Protein AF-A0A4S8MW17-F1 (afdb_monomer_lite)

Radius of gyration: 26.17 Å; chains: 1; bounding box: 72×47×106 Å

Sequence (361 aa):
MSDSEKPAAPAADKKPATSTLEADLTKYKTAADVVNNVMKKLIELSVEGAKVIDICTEGDKLIEQGIGAVYNKPIKGVRVSKGIAFPTCVSVNNTVSHFSPLACVAFLFPFPSRVLFCGAKQQWKEFKESDLKKTDLLLVFYSSDSQSSQTLAKDDVVKLHIGAHIDGFASVSAETIIVGASAENPVTGRRADVIKAAWTAAEIAMRTVKAGNKNWAVTEAVGRVAAAWDCKPVEGMLSCQQTQNVIDGKKRIILNPSEAQKKEFEAVTFAEGEVWGIDILVSTGEDGKARAEESRTTIYQRDSTITYQLKMKTSRAVFSEVQKKAGAFPFNIRVLEDEKRARMGLQEAVQHSLVKPYDVV

pLDDT: mean 83.58, std 21.76, range [26.06, 97.81]

Secondary structure (DSSP, 8-state):
----PPPPPPPP-------HHHHHHHHHHHHHHHHHHHHHHHHHH--TT-BHHHHHHHHHHHHHHHHHTS--SPBTTBPPPEEEEEEEEEEETT--S---PPP---------S------SS-------GGG--TT----------GGGG-BPPTT-EEEEEEEEEETTEEEEEEEEEETT--SSS---THHHHHHHHHHHHHHHHHHH--TT-BHHHHHHHHHHHHHTTT-EEPTT-EEEEEBTTBSS-S-EEESS--HHHHHHS---B--TT-EEE----EESSSS------SSPP-EEEE-SS------SHHHHHHHHHHHHH--SS-EEGGGSS-HHHHHHHHHHHHHTTSEEEE---

Organism: Dendrothele bispora (strain CBS 962.96) (NCBI:txid1314807)

InterPro domains:
  IPR000994 Peptidase M24 [PF00557] (27-228)
  IPR036005 Creatinase/aminopeptidase-like [G3DSA:3.90.230.10] (22-356)
  IPR036005 Creatinase/aminopeptidase-like [SSF55920] (22-101)
  IPR036005 Creatinase/aminopeptidase-like [SSF55920] (147-284)
  IPR036390 Winged helix DNA-binding domain superfamily [SSF46785] (293-360)
  IPR047113 Proliferation-associated protein 2G4/ARX1 [PTHR10804] (1-360)

Foldseek 3Di:
DDDDDDDDDDDPDDDDPPDPLVVLVVQLVLQVVLVVVLVVVLVVQQAFFRFQQVSQVVSQVSQCVSFVVPQCDADVNHRKDKGWQAGKAKAKDQWQDQHHDDDQPQDPDPDPDDDDDDDDDDDDDDDDPVPDDPPCPPRPRDDDPPSRRDGDHAQIWIKIWTKIGISQNIDIDIDIDTHPDDPVRHDDDPSVLQNVLQVVLVVVLVVQQDAQHKLVVSQVSSQVSQVVSLKAWAEFDWKAWGDRLDRHHPDIHGHNYDPVCVVVPDIDGHHPSIDIRDDTTMGNDNNSYDDFDPRDFFKKFFDPVFDDDDDDPLLVVLVVQCVVQPGRHIDGCVSPPDSVSNVVSCPSCCVRVRMPTDTTD

Structure (mmCIF, N/CA/C/O backbone):
data_AF-A0A4S8MW17-F1
#
_entry.id   AF-A0A4S8MW17-F1
#
loop_
_atom_site.group_PDB
_atom_site.id
_atom_site.type_symbol
_atom_site.label_atom_id
_atom_site.label_alt_id
_atom_site.label_comp_id
_atom_site.label_asym_id
_atom_site.label_entity_id
_atom_site.label_seq_id
_atom_site.pdbx_PDB_ins_code
_atom_site.Cartn_x
_atom_site.Cartn_y
_atom_site.Cartn_z
_atom_site.occupancy
_atom_site.B_iso_or_equiv
_atom_site.auth_seq_id
_atom_site.auth_comp_id
_atom_site.auth_asym_id
_atom_site.auth_atom_id
_atom_site.pdbx_PDB_model_num
ATOM 1 N N . MET A 1 1 ? 18.480 -4.328 78.042 1.00 42.72 1 MET A N 1
ATOM 2 C CA . MET A 1 1 ? 17.415 -4.139 77.039 1.00 42.72 1 MET A CA 1
ATOM 3 C C . MET A 1 1 ? 18.026 -4.546 75.717 1.00 42.72 1 MET A C 1
ATOM 5 O O . MET A 1 1 ? 18.851 -3.821 75.188 1.00 42.72 1 MET A O 1
ATOM 9 N N . SER A 1 2 ? 17.796 -5.797 75.342 1.00 38.16 2 SER A N 1
ATOM 10 C CA . SER A 1 2 ? 18.391 -6.481 74.198 1.00 38.16 2 SER A CA 1
ATOM 11 C C . SER A 1 2 ? 17.578 -6.194 72.939 1.00 38.16 2 SER A C 1
ATOM 13 O O . SER A 1 2 ? 16.447 -6.672 72.826 1.00 38.16 2 SER A O 1
ATOM 15 N N . ASP A 1 3 ? 18.152 -5.441 72.006 1.00 38.69 3 ASP A N 1
ATOM 16 C CA . ASP A 1 3 ? 17.578 -5.251 70.678 1.00 38.69 3 ASP A CA 1
ATOM 17 C C . ASP A 1 3 ? 17.681 -6.556 69.884 1.00 38.69 3 ASP A C 1
ATOM 19 O O . ASP A 1 3 ? 18.763 -7.073 69.614 1.00 38.69 3 ASP A O 1
ATOM 23 N N . SER A 1 4 ? 16.516 -7.121 69.574 1.00 41.12 4 SER A N 1
ATOM 24 C CA . SER A 1 4 ? 16.363 -8.326 68.762 1.00 41.12 4 SER A CA 1
ATOM 25 C C . SER A 1 4 ? 15.976 -7.885 67.355 1.00 41.12 4 SER A C 1
ATOM 27 O O . SER A 1 4 ? 14.825 -7.524 67.104 1.00 41.12 4 SER A O 1
ATOM 29 N N . GLU A 1 5 ? 16.944 -7.873 66.445 1.00 42.50 5 GLU A N 1
ATOM 30 C CA . GLU A 1 5 ? 16.734 -7.559 65.035 1.00 42.50 5 GLU A CA 1
ATOM 31 C C . GLU A 1 5 ? 15.963 -8.711 64.365 1.00 42.50 5 GLU A C 1
ATOM 33 O O . GLU A 1 5 ? 16.367 -9.876 64.399 1.00 42.50 5 GLU A O 1
ATOM 38 N N . LYS A 1 6 ? 14.787 -8.400 63.814 1.00 35.69 6 LYS A N 1
ATOM 39 C CA . LYS A 1 6 ? 13.890 -9.370 63.175 1.00 35.69 6 LYS A CA 1
ATOM 40 C C . LYS A 1 6 ? 14.400 -9.689 61.757 1.00 35.69 6 LYS A C 1
ATOM 42 O O . LYS A 1 6 ? 14.623 -8.745 61.000 1.00 35.69 6 LYS A O 1
ATOM 47 N N . PRO A 1 7 ? 14.524 -10.964 61.338 1.00 36.91 7 PRO A N 1
ATOM 48 C CA . PRO A 1 7 ? 15.023 -11.293 60.004 1.00 36.91 7 PRO A CA 1
ATOM 49 C C . PRO A 1 7 ? 14.024 -10.879 58.918 1.00 36.91 7 PRO A C 1
ATOM 51 O O . PRO A 1 7 ? 12.824 -11.149 59.026 1.00 36.91 7 PRO A O 1
ATOM 54 N N . ALA A 1 8 ? 14.529 -10.244 57.859 1.00 36.91 8 ALA A N 1
ATOM 55 C CA . ALA A 1 8 ? 13.764 -9.926 56.661 1.00 36.91 8 ALA A CA 1
ATOM 56 C C . ALA A 1 8 ? 13.313 -11.214 55.948 1.00 36.91 8 ALA A C 1
ATOM 58 O O . ALA A 1 8 ? 14.099 -12.137 55.737 1.00 36.91 8 ALA A O 1
ATOM 59 N N . ALA A 1 9 ? 12.032 -11.267 55.580 1.00 35.81 9 ALA A N 1
ATOM 60 C CA . ALA A 1 9 ? 11.461 -12.361 54.803 1.00 35.81 9 ALA A CA 1
ATOM 61 C C . ALA A 1 9 ? 12.099 -12.430 53.399 1.00 35.81 9 ALA A C 1
ATOM 63 O O . ALA A 1 9 ? 12.389 -11.379 52.818 1.00 35.81 9 ALA A O 1
ATOM 64 N N . PRO A 1 10 ? 12.303 -13.633 52.830 1.00 36.34 10 PRO A N 1
ATOM 65 C CA . PRO A 1 10 ? 12.897 -13.779 51.508 1.00 36.34 10 PRO A CA 1
ATOM 66 C C . PRO A 1 10 ? 11.996 -13.141 50.446 1.00 36.34 10 PRO A C 1
ATOM 68 O O . PRO A 1 10 ? 10.778 -13.337 50.437 1.00 36.34 10 PRO A O 1
ATOM 71 N N . ALA A 1 11 ? 12.610 -12.355 49.561 1.00 36.94 11 ALA A N 1
ATOM 72 C CA . ALA A 1 11 ? 11.944 -11.736 48.428 1.00 36.94 11 ALA A CA 1
ATOM 73 C C . ALA A 1 11 ? 11.296 -12.822 47.560 1.00 36.94 11 ALA A C 1
ATOM 75 O O . ALA A 1 11 ? 11.968 -13.731 47.082 1.00 36.94 11 ALA A O 1
ATOM 76 N N . ALA A 1 12 ? 9.980 -12.725 47.377 1.00 35.25 12 ALA A N 1
ATOM 77 C CA . ALA A 1 12 ? 9.245 -13.589 46.472 1.00 35.25 12 ALA A CA 1
ATOM 78 C C . ALA A 1 12 ? 9.792 -13.420 45.047 1.00 35.25 12 ALA A C 1
ATOM 80 O O . ALA A 1 12 ? 9.771 -12.313 44.498 1.00 35.25 12 ALA A O 1
ATOM 81 N N . ASP A 1 13 ? 10.259 -14.521 44.461 1.00 36.22 13 ASP A N 1
ATOM 82 C CA . ASP A 1 13 ? 10.651 -14.606 43.060 1.00 36.22 13 ASP A CA 1
ATOM 83 C C . ASP A 1 13 ? 9.525 -14.070 42.168 1.00 36.22 13 ASP A C 1
ATOM 85 O O . ASP A 1 13 ? 8.445 -14.658 42.034 1.00 36.22 13 ASP A O 1
ATOM 89 N N . LYS A 1 14 ? 9.775 -12.915 41.544 1.00 35.47 14 LYS A N 1
ATOM 90 C CA . LYS A 1 14 ? 8.925 -12.394 40.476 1.00 35.47 14 LYS A CA 1
ATOM 91 C C . LYS A 1 14 ? 9.021 -13.364 39.302 1.00 35.47 14 LYS A C 1
ATOM 93 O O . LYS A 1 14 ? 10.038 -13.409 38.616 1.00 35.47 14 LYS A O 1
ATOM 98 N N . LYS A 1 15 ? 7.938 -14.105 39.048 1.00 32.41 15 LYS A N 1
ATOM 99 C CA . LYS A 1 15 ? 7.727 -14.809 37.775 1.00 32.41 15 LYS A CA 1
ATOM 100 C C . LYS A 1 15 ? 8.060 -13.860 36.610 1.00 32.41 15 LYS A C 1
ATOM 102 O O . LYS A 1 15 ? 7.573 -12.725 36.620 1.00 32.41 15 LYS A O 1
ATOM 107 N N . PRO A 1 16 ? 8.854 -14.294 35.618 1.00 33.78 16 PRO A N 1
ATOM 108 C CA . PRO A 1 16 ? 9.244 -13.444 34.504 1.00 33.78 16 PRO A CA 1
ATOM 109 C C . PRO A 1 16 ? 7.997 -13.036 33.717 1.00 33.78 16 PRO A C 1
ATOM 111 O O . PRO A 1 16 ? 7.146 -13.869 33.397 1.00 33.78 16 PRO A O 1
ATOM 114 N N . ALA A 1 17 ? 7.873 -11.739 33.441 1.00 33.41 17 ALA A N 1
ATOM 115 C CA . ALA A 1 17 ? 6.820 -11.203 32.596 1.00 33.41 17 ALA A CA 1
ATOM 116 C C . ALA A 1 17 ? 6.937 -11.832 31.202 1.00 33.41 17 ALA A C 1
ATOM 118 O O . ALA A 1 17 ? 7.917 -11.605 30.497 1.00 33.41 17 ALA A O 1
ATOM 119 N N . THR A 1 18 ? 5.949 -12.632 30.807 1.00 38.53 18 THR A N 1
ATOM 120 C CA . THR A 1 18 ? 5.797 -13.084 29.420 1.00 38.53 18 THR A CA 1
ATOM 121 C C . THR A 1 18 ? 5.720 -11.834 28.538 1.00 38.53 18 THR A C 1
ATOM 123 O O . THR A 1 18 ? 4.869 -10.973 28.767 1.00 38.53 18 THR A O 1
ATOM 126 N N . SER A 1 19 ? 6.679 -11.669 27.628 1.00 47.59 19 SER A N 1
ATOM 127 C CA . SER A 1 19 ? 6.940 -10.401 26.940 1.00 47.59 19 SER A CA 1
ATOM 128 C C . SER A 1 19 ? 5.728 -9.914 26.124 1.00 47.59 19 SER A C 1
ATOM 130 O O . SER A 1 19 ? 5.057 -10.697 25.453 1.00 47.59 19 SER A O 1
ATOM 132 N N . THR A 1 20 ? 5.432 -8.608 26.145 1.00 69.06 20 THR A N 1
ATOM 133 C CA . THR A 1 20 ? 4.393 -8.002 25.282 1.00 69.06 20 THR A CA 1
ATOM 134 C C . THR A 1 20 ? 4.712 -8.177 23.794 1.00 69.06 20 THR A C 1
ATOM 136 O O . THR A 1 20 ? 3.803 -8.332 22.985 1.00 69.06 20 THR A O 1
ATOM 139 N N . LEU A 1 21 ? 6.002 -8.255 23.453 1.00 79.19 21 LEU A N 1
ATOM 140 C CA . LEU A 1 21 ? 6.499 -8.419 22.088 1.00 79.19 21 LEU A CA 1
ATOM 141 C C . LEU A 1 21 ? 6.058 -9.733 21.438 1.00 79.19 21 LEU A C 1
ATOM 143 O O . LEU A 1 21 ? 5.619 -9.721 20.294 1.00 79.19 21 LEU A O 1
ATOM 147 N N . GLU A 1 22 ? 6.128 -10.866 22.140 1.00 84.38 22 GLU A N 1
ATOM 148 C CA . GLU A 1 22 ? 5.691 -12.155 21.580 1.00 84.38 22 GLU A CA 1
ATOM 149 C C . GLU A 1 22 ? 4.191 -12.168 21.266 1.00 84.38 22 GLU A C 1
ATOM 151 O O . GLU A 1 22 ? 3.761 -12.688 20.229 1.00 84.38 22 GLU A O 1
ATOM 156 N N . ALA A 1 23 ? 3.386 -11.555 22.138 1.00 86.56 23 ALA A N 1
ATOM 157 C CA . ALA A 1 23 ? 1.952 -11.423 21.923 1.00 86.56 23 ALA A CA 1
ATOM 158 C C . ALA A 1 23 ? 1.649 -10.535 20.707 1.00 86.56 23 ALA A C 1
ATOM 160 O O . ALA A 1 23 ? 0.796 -10.887 19.891 1.00 86.56 23 ALA A O 1
ATOM 161 N N . ASP A 1 24 ? 2.366 -9.422 20.556 1.00 90.44 24 ASP A N 1
ATOM 162 C CA . ASP A 1 24 ? 2.185 -8.499 19.436 1.00 90.44 24 ASP A CA 1
ATOM 163 C C . ASP A 1 24 ? 2.660 -9.118 18.112 1.00 90.44 24 ASP A C 1
ATOM 165 O O . ASP A 1 24 ? 1.943 -9.073 17.112 1.00 90.44 24 ASP A O 1
ATOM 169 N N . LEU A 1 25 ? 3.796 -9.825 18.115 1.00 92.50 25 LEU A N 1
ATOM 170 C CA . LEU A 1 25 ? 4.274 -10.602 16.965 1.00 92.50 25 LEU A CA 1
ATOM 171 C C . LEU A 1 25 ? 3.277 -11.684 16.542 1.00 92.50 25 LEU A C 1
ATOM 173 O O . LEU A 1 25 ? 3.093 -11.922 15.349 1.00 92.50 25 LEU A O 1
ATOM 177 N N . THR A 1 26 ? 2.607 -12.332 17.496 1.00 93.50 26 THR A N 1
ATOM 178 C CA . THR A 1 26 ? 1.575 -13.334 17.189 1.00 93.50 26 THR A CA 1
ATOM 179 C C . THR A 1 26 ? 0.385 -12.701 16.467 1.00 93.50 26 THR A C 1
ATOM 181 O O . THR A 1 26 ? -0.134 -13.284 15.513 1.00 93.50 26 THR A O 1
ATOM 184 N N . LYS A 1 27 ? -0.021 -11.485 16.858 1.00 94.62 27 LYS A N 1
ATOM 185 C CA . LYS A 1 27 ? -1.095 -10.743 16.179 1.00 94.62 27 LYS A CA 1
ATOM 186 C C . LYS A 1 27 ? -0.691 -10.347 14.758 1.00 94.62 27 LYS A C 1
ATOM 188 O O . LYS A 1 27 ? -1.478 -10.572 13.844 1.00 94.62 27 LYS A O 1
ATOM 193 N N . TYR A 1 28 ? 0.536 -9.852 14.559 1.00 95.94 28 TYR A N 1
ATOM 194 C CA . TYR A 1 28 ? 1.073 -9.562 13.222 1.00 95.94 28 TYR A CA 1
ATOM 195 C C . TYR A 1 28 ? 1.073 -10.799 12.322 1.00 95.94 28 TYR A C 1
ATOM 197 O O . TYR A 1 28 ? 0.564 -10.740 11.206 1.00 95.94 28 TYR A O 1
ATOM 205 N N . LYS A 1 29 ? 1.594 -11.930 12.815 1.00 96.25 29 LYS A N 1
ATOM 206 C CA . LYS A 1 29 ? 1.622 -13.197 12.067 1.00 96.25 29 LYS A CA 1
ATOM 207 C C . LYS A 1 29 ? 0.220 -13.665 11.700 1.00 96.25 29 LYS A C 1
ATOM 209 O O . LYS A 1 29 ? -0.033 -13.977 10.548 1.00 96.25 29 LYS A O 1
ATOM 214 N N . THR A 1 30 ? -0.708 -13.618 12.652 1.00 96.06 30 THR A N 1
ATOM 215 C CA . THR A 1 30 ? -2.096 -14.019 12.399 1.00 96.06 30 THR A CA 1
ATOM 216 C C . THR A 1 30 ? -2.766 -13.120 11.354 1.00 96.06 30 THR A C 1
ATOM 218 O O . THR A 1 30 ? -3.475 -13.615 10.482 1.00 96.06 30 THR A O 1
ATOM 221 N N . ALA A 1 31 ? -2.540 -11.802 11.413 1.00 96.62 31 ALA A N 1
ATOM 222 C CA . ALA A 1 31 ? -3.041 -10.877 10.400 1.00 96.62 31 ALA A CA 1
ATOM 223 C C . ALA A 1 31 ? -2.422 -11.169 9.020 1.00 96.62 31 ALA A C 1
ATOM 225 O O . ALA A 1 31 ? -3.145 -11.201 8.025 1.00 96.62 31 ALA A O 1
ATOM 226 N N . ALA A 1 32 ? -1.116 -11.451 8.971 1.00 97.06 32 ALA A N 1
ATOM 227 C CA . ALA A 1 32 ? -0.405 -11.818 7.748 1.00 97.06 32 ALA A CA 1
ATOM 228 C C . ALA A 1 32 ? -0.912 -13.138 7.149 1.00 97.06 32 ALA A C 1
ATOM 230 O O . ALA A 1 32 ? -1.109 -13.222 5.942 1.00 97.06 32 ALA A O 1
ATOM 231 N N . ASP A 1 33 ? -1.193 -14.150 7.971 1.00 97.38 33 ASP A N 1
ATOM 232 C CA . ASP A 1 33 ? -1.737 -15.430 7.509 1.00 97.38 33 ASP A CA 1
ATOM 233 C C . ASP A 1 33 ? -3.113 -15.252 6.856 1.00 97.38 33 ASP A C 1
ATOM 235 O O . ASP A 1 33 ? -3.388 -15.839 5.807 1.00 97.38 33 ASP A O 1
ATOM 239 N N . VAL A 1 34 ? -3.975 -14.407 7.435 1.00 97.12 34 VAL A N 1
ATOM 240 C CA . VAL A 1 34 ? -5.267 -14.065 6.823 1.00 97.12 34 VAL A CA 1
ATOM 241 C C . VAL A 1 34 ? -5.055 -13.362 5.483 1.00 97.12 34 VAL A C 1
ATOM 243 O O . VAL A 1 34 ? -5.636 -13.788 4.487 1.00 97.12 34 VAL A O 1
ATOM 246 N N . VAL A 1 35 ? -4.192 -12.344 5.435 1.00 97.75 35 VAL A N 1
ATOM 247 C CA . VAL A 1 35 ? -3.872 -11.601 4.204 1.00 97.75 35 VAL A CA 1
ATOM 248 C C . VAL A 1 35 ? -3.341 -12.531 3.116 1.00 97.75 35 VAL A C 1
ATOM 250 O O . VAL A 1 35 ? -3.873 -12.532 2.012 1.00 97.75 35 VAL A O 1
ATOM 253 N N . ASN A 1 36 ? -2.377 -13.394 3.430 1.00 97.75 36 ASN A N 1
ATOM 254 C CA . ASN A 1 36 ? -1.790 -14.334 2.475 1.00 97.75 36 ASN A CA 1
ATOM 255 C C . ASN A 1 36 ? -2.821 -15.330 1.928 1.00 97.75 36 ASN A C 1
ATOM 257 O O . ASN A 1 36 ? -2.802 -15.671 0.745 1.00 97.75 36 ASN A O 1
ATOM 261 N N . ASN A 1 37 ? -3.740 -15.802 2.773 1.00 97.25 37 ASN A N 1
ATOM 262 C CA . ASN A 1 37 ? -4.801 -16.713 2.348 1.00 97.25 37 ASN A CA 1
ATOM 263 C C . ASN A 1 37 ? -5.838 -16.022 1.455 1.00 97.25 37 ASN A C 1
ATOM 265 O O . ASN A 1 37 ? -6.321 -16.634 0.503 1.00 97.25 37 ASN A O 1
ATOM 269 N N . VAL A 1 38 ? -6.178 -14.761 1.740 1.00 97.75 38 VAL A N 1
ATOM 270 C CA . VAL A 1 38 ? -7.072 -13.979 0.877 1.00 97.75 38 VAL A CA 1
ATOM 271 C C . VAL A 1 38 ? -6.382 -13.619 -0.437 1.00 97.75 38 VAL A C 1
ATOM 273 O O . VAL A 1 38 ? -6.991 -13.779 -1.489 1.00 97.75 38 VAL A O 1
ATOM 276 N N . MET A 1 39 ? -5.105 -13.228 -0.405 1.00 97.81 39 MET A N 1
ATOM 277 C CA . MET A 1 39 ? -4.327 -12.887 -1.598 1.00 97.81 39 MET A CA 1
ATOM 278 C C . MET A 1 39 ? -4.316 -14.035 -2.613 1.00 97.81 39 MET A C 1
ATOM 280 O O . MET A 1 39 ? -4.594 -13.817 -3.787 1.00 97.81 39 MET A O 1
ATOM 284 N N . LYS A 1 40 ? -4.105 -15.280 -2.162 1.00 97.19 40 LYS A N 1
ATOM 285 C CA . LYS A 1 40 ? -4.172 -16.469 -3.034 1.00 97.19 40 LYS A CA 1
ATOM 286 C C . LYS A 1 40 ? -5.520 -16.597 -3.749 1.00 97.19 40 LYS A C 1
ATOM 288 O O . LYS A 1 40 ? -5.550 -16.809 -4.955 1.00 97.19 40 LYS A O 1
ATOM 293 N N . LYS A 1 41 ? -6.626 -16.397 -3.026 1.00 96.88 41 LYS A N 1
ATOM 294 C CA . LYS A 1 41 ? -7.978 -16.422 -3.609 1.00 96.88 41 LYS A CA 1
ATOM 295 C C . LYS A 1 41 ? -8.201 -15.276 -4.594 1.00 96.88 41 LYS A C 1
ATOM 297 O O . LYS A 1 41 ? -8.846 -15.468 -5.615 1.00 96.88 41 LYS A O 1
ATOM 302 N N . LEU A 1 42 ? -7.675 -14.085 -4.309 1.00 96.50 42 LEU A N 1
ATOM 303 C CA . LEU A 1 42 ? -7.789 -12.943 -5.219 1.00 96.50 42 LEU A CA 1
ATOM 304 C C . LEU A 1 42 ? -7.000 -13.154 -6.511 1.00 96.50 42 LEU A C 1
ATOM 306 O O . LEU A 1 42 ? -7.485 -12.777 -7.575 1.00 96.50 42 LEU A O 1
ATOM 310 N N . ILE A 1 43 ? -5.834 -13.797 -6.437 1.00 95.94 43 ILE A N 1
ATOM 311 C CA . ILE A 1 43 ? -5.068 -14.198 -7.621 1.00 95.94 43 ILE A CA 1
ATOM 312 C C . ILE A 1 43 ? -5.891 -15.171 -8.478 1.00 95.94 43 ILE A C 1
ATOM 314 O O . ILE A 1 43 ? -5.982 -14.977 -9.686 1.00 95.94 43 ILE A O 1
ATOM 318 N N . GLU A 1 44 ? -6.559 -16.156 -7.867 1.00 95.56 44 GLU A N 1
ATOM 319 C CA . GLU A 1 44 ? -7.446 -17.095 -8.579 1.00 95.56 44 GLU A CA 1
ATOM 320 C C . GLU A 1 44 ? -8.662 -16.410 -9.228 1.00 95.56 44 GLU A C 1
ATOM 322 O O . GLU A 1 44 ? -9.107 -16.826 -10.295 1.00 95.56 44 GLU A O 1
ATOM 327 N N . LEU A 1 45 ? -9.195 -15.350 -8.612 1.00 95.56 45 LEU A N 1
ATOM 328 C CA . LEU A 1 45 ? -10.314 -14.567 -9.154 1.00 95.56 45 LEU A CA 1
ATOM 329 C C . LEU A 1 45 ? -9.891 -13.576 -10.250 1.00 95.56 45 LEU A C 1
ATOM 331 O O . LEU A 1 45 ? -10.741 -13.085 -10.994 1.00 95.56 45 LEU A O 1
ATOM 335 N N . SER A 1 46 ? -8.597 -13.272 -10.360 1.00 95.25 46 SER A N 1
ATOM 336 C CA . SER A 1 46 ? -8.056 -12.280 -11.294 1.00 95.25 46 SER A CA 1
ATOM 337 C C . SER A 1 46 ? -7.838 -12.875 -12.688 1.00 95.25 46 SER A C 1
ATOM 339 O O . SER A 1 46 ? -6.715 -12.990 -13.180 1.00 95.25 46 SER A O 1
ATOM 341 N N . VAL A 1 47 ? -8.942 -13.269 -13.322 1.00 95.06 47 VAL A N 1
ATOM 342 C CA . VAL A 1 47 ? -8.978 -13.871 -14.661 1.00 95.06 47 VAL A CA 1
ATOM 343 C C . VAL A 1 47 ? -9.503 -12.895 -15.713 1.00 95.06 47 VAL A C 1
ATOM 345 O O . VAL A 1 47 ? -10.110 -11.872 -15.396 1.00 95.06 47 VAL A O 1
ATOM 348 N N . GLU A 1 48 ? -9.284 -13.220 -16.987 1.00 95.75 48 GLU A N 1
ATOM 349 C CA . GLU A 1 48 ? -9.811 -12.445 -18.112 1.00 95.75 48 GLU A CA 1
ATOM 350 C C . GLU A 1 48 ? -11.342 -12.298 -18.018 1.00 95.75 48 GLU A C 1
ATOM 352 O O . GLU A 1 48 ? -12.066 -13.257 -17.751 1.00 95.75 48 GLU A O 1
ATOM 357 N N . GLY A 1 49 ? -11.837 -11.076 -18.216 1.00 93.88 49 GLY A N 1
ATOM 358 C CA . GLY A 1 49 ? -13.252 -10.721 -18.120 1.00 93.88 49 GLY A CA 1
ATOM 359 C C . GLY A 1 49 ? -13.759 -10.461 -16.697 1.00 93.88 49 GLY A C 1
ATOM 360 O O . GLY A 1 49 ? -14.883 -9.976 -16.544 1.00 93.88 49 GLY A O 1
ATOM 361 N N . ALA A 1 50 ? -12.961 -10.722 -15.655 1.00 94.25 50 ALA A N 1
ATOM 362 C CA . ALA A 1 50 ? -13.350 -10.419 -14.281 1.00 94.25 50 ALA A CA 1
ATOM 363 C C . ALA A 1 50 ? -13.473 -8.902 -14.074 1.00 94.25 50 ALA A C 1
ATOM 365 O O . ALA A 1 50 ? -12.615 -8.128 -14.502 1.00 94.25 50 ALA A O 1
ATOM 366 N N . LYS A 1 51 ? -14.543 -8.459 -13.407 1.00 93.69 51 LYS A N 1
ATOM 367 C CA . LYS A 1 51 ? -14.732 -7.043 -13.081 1.00 93.69 51 LYS A CA 1
ATOM 368 C C . LYS A 1 51 ? -13.904 -6.669 -11.864 1.00 93.69 51 LYS A C 1
ATOM 370 O O . LYS A 1 51 ? -13.985 -7.321 -10.825 1.00 93.69 51 LYS A O 1
ATOM 375 N N . VAL A 1 52 ? -13.189 -5.555 -11.964 1.00 93.94 52 VAL A N 1
ATOM 376 C CA . VAL A 1 52 ? -12.334 -5.043 -10.887 1.00 93.94 52 VAL A CA 1
ATOM 377 C C . VAL A 1 52 ? -13.128 -4.816 -9.596 1.00 93.94 52 VAL A C 1
ATOM 379 O O . VAL A 1 52 ? -12.691 -5.212 -8.517 1.00 93.94 52 VAL A O 1
ATOM 382 N N . ILE A 1 53 ? -14.332 -4.248 -9.698 1.00 92.38 53 ILE A N 1
ATOM 383 C CA . ILE A 1 53 ? -15.184 -4.002 -8.531 1.00 92.38 53 ILE A CA 1
ATOM 384 C C . ILE A 1 53 ? -15.590 -5.284 -7.794 1.00 92.38 53 ILE A C 1
ATOM 386 O O . ILE A 1 53 ? -15.655 -5.287 -6.561 1.00 92.38 53 ILE A O 1
ATOM 390 N N . ASP A 1 54 ? -15.841 -6.370 -8.523 1.00 93.00 54 ASP A N 1
ATOM 391 C CA . ASP A 1 54 ? -16.260 -7.639 -7.932 1.00 93.00 54 ASP A CA 1
ATOM 392 C C . ASP A 1 54 ? -15.097 -8.240 -7.132 1.00 93.00 54 ASP A C 1
ATOM 394 O O . ASP A 1 54 ? -15.289 -8.665 -5.994 1.00 93.00 54 ASP A O 1
ATOM 398 N N . ILE A 1 55 ? -13.870 -8.151 -7.663 1.00 95.38 55 ILE A N 1
ATOM 399 C CA . ILE A 1 55 ? -12.638 -8.557 -6.968 1.00 95.38 55 ILE A CA 1
ATOM 400 C C . ILE A 1 55 ? -12.430 -7.708 -5.704 1.00 95.38 55 ILE A C 1
ATOM 402 O O . ILE A 1 55 ? -12.201 -8.254 -4.625 1.00 95.38 55 ILE A O 1
ATOM 406 N N . CYS A 1 56 ? -12.573 -6.381 -5.797 1.00 95.44 56 CYS A N 1
ATOM 407 C CA . CYS A 1 56 ? -12.456 -5.479 -4.647 1.00 95.44 56 CYS A CA 1
ATOM 408 C C . CYS A 1 56 ? -13.507 -5.753 -3.562 1.00 95.44 56 CYS A C 1
ATOM 410 O O . CYS A 1 56 ? -13.242 -5.565 -2.378 1.00 95.44 56 CYS A O 1
ATOM 412 N N . THR A 1 57 ? -14.732 -6.107 -3.948 1.00 93.62 57 THR A N 1
ATOM 413 C CA . THR A 1 57 ? -15.831 -6.369 -3.003 1.00 93.62 57 THR A CA 1
ATOM 414 C C . THR A 1 57 ? -15.673 -7.733 -2.341 1.00 93.62 57 THR A C 1
ATOM 416 O O . THR A 1 57 ? -15.835 -7.854 -1.126 1.00 93.62 57 THR A O 1
ATOM 419 N N . GLU A 1 58 ? -15.312 -8.757 -3.116 1.00 95.25 58 GLU A N 1
ATOM 420 C CA . GLU A 1 58 ? -15.085 -10.094 -2.573 1.00 95.25 58 GLU A CA 1
ATOM 421 C C . GLU A 1 58 ? -13.826 -10.137 -1.698 1.00 95.25 58 GLU A C 1
ATOM 423 O O . GLU A 1 58 ? -13.841 -10.790 -0.658 1.00 95.25 58 GLU A O 1
ATOM 428 N N . GLY A 1 59 ? -12.770 -9.391 -2.038 1.00 96.19 59 GLY A N 1
ATOM 429 C CA . GLY A 1 59 ? -11.570 -9.270 -1.205 1.00 96.19 59 GLY A CA 1
ATOM 430 C C . GLY A 1 59 ? -11.859 -8.714 0.185 1.00 96.19 59 GLY A C 1
ATOM 431 O O . GLY A 1 59 ? -11.496 -9.346 1.178 1.00 96.19 59 GLY A O 1
ATOM 432 N N . ASP A 1 60 ? -12.592 -7.601 0.268 1.00 95.75 60 ASP A N 1
ATOM 433 C CA . ASP A 1 60 ? -12.973 -7.000 1.553 1.00 95.75 60 ASP A CA 1
ATOM 434 C C . ASP A 1 60 ? -13.807 -7.984 2.390 1.00 95.75 60 ASP A C 1
ATOM 436 O O . ASP A 1 60 ? -13.514 -8.220 3.564 1.00 95.75 60 ASP A O 1
ATOM 440 N N . LYS A 1 61 ? -14.774 -8.660 1.759 1.00 96.06 61 LYS A N 1
ATOM 441 C CA . LYS A 1 61 ? -15.597 -9.692 2.402 1.00 96.06 61 LYS A CA 1
ATOM 442 C C . LYS A 1 61 ? -14.770 -10.878 2.907 1.00 96.06 61 LYS A C 1
ATOM 444 O O . LYS A 1 61 ? -15.001 -11.361 4.017 1.00 96.06 61 LYS A O 1
ATOM 449 N N . LEU A 1 62 ? -13.806 -11.361 2.126 1.00 96.88 62 LEU A N 1
ATOM 450 C CA . LEU A 1 62 ? -12.931 -12.466 2.521 1.00 96.88 62 LEU A CA 1
ATOM 451 C C . LEU A 1 62 ? -12.013 -12.080 3.690 1.00 96.88 62 LEU A C 1
ATOM 453 O O . LEU A 1 62 ? -11.793 -12.904 4.582 1.00 96.88 62 LEU A O 1
ATOM 457 N N . ILE A 1 63 ? -11.521 -10.838 3.727 1.00 96.25 63 ILE A N 1
ATOM 458 C CA . ILE A 1 63 ? -10.738 -10.315 4.856 1.00 96.25 63 ILE A CA 1
ATOM 459 C C . ILE A 1 63 ? -11.603 -10.253 6.116 1.00 96.25 63 ILE A C 1
ATOM 461 O O . ILE A 1 63 ? -11.200 -10.762 7.164 1.00 96.25 63 ILE A O 1
ATOM 465 N N . GLU A 1 64 ? -12.807 -9.686 6.026 1.00 94.62 64 GLU A N 1
ATOM 466 C CA . GLU A 1 64 ? -13.732 -9.600 7.160 1.00 94.62 64 GLU A CA 1
ATOM 467 C C . GLU A 1 64 ? -14.093 -10.981 7.718 1.00 94.62 64 GLU A C 1
ATOM 469 O O . GLU A 1 64 ? -14.096 -11.177 8.936 1.00 94.62 64 GLU A O 1
ATOM 474 N N . GLN A 1 65 ? -14.325 -11.965 6.846 1.00 95.06 65 GLN A N 1
ATOM 475 C CA . GLN A 1 65 ? -14.577 -13.350 7.247 1.00 95.06 65 GLN A CA 1
ATOM 476 C C . GLN A 1 65 ? -13.357 -13.986 7.924 1.00 95.06 65 GLN A C 1
ATOM 478 O O . GLN A 1 65 ? -13.488 -14.593 8.991 1.00 95.06 65 GLN A O 1
ATOM 483 N N . GLY A 1 66 ? -12.167 -13.825 7.336 1.00 94.31 66 GLY A N 1
ATOM 484 C CA . GLY A 1 66 ? -10.925 -14.391 7.863 1.00 94.31 66 GLY A CA 1
ATOM 485 C C . GLY A 1 66 ? -10.569 -13.833 9.241 1.00 94.31 66 GLY A C 1
ATOM 486 O O . GLY A 1 66 ? -10.309 -14.589 10.176 1.00 94.31 66 GLY A O 1
ATOM 487 N N . ILE A 1 67 ? -10.639 -12.512 9.408 1.00 93.25 67 ILE A N 1
ATOM 488 C CA . ILE A 1 67 ? -10.375 -11.842 10.689 1.00 93.25 67 ILE A CA 1
ATOM 489 C C . ILE A 1 67 ? -11.508 -12.096 11.696 1.00 93.25 67 ILE A C 1
ATOM 491 O O . ILE A 1 67 ? -11.279 -12.239 12.904 1.00 93.25 67 ILE A O 1
ATOM 495 N N . GLY A 1 68 ? -12.753 -12.178 11.222 1.00 91.44 68 GLY A N 1
ATOM 496 C CA . GLY A 1 68 ? -13.928 -12.494 12.030 1.00 91.44 68 GLY A CA 1
ATOM 497 C C . GLY A 1 68 ? -13.792 -13.818 12.786 1.00 91.44 68 GLY A C 1
ATOM 498 O O . GLY A 1 68 ? -14.222 -13.910 13.936 1.00 91.44 68 GLY A O 1
ATOM 499 N N . ALA A 1 69 ? -13.108 -14.804 12.204 1.00 90.38 69 ALA A N 1
ATOM 500 C CA . ALA A 1 69 ? -12.901 -16.118 12.807 1.00 90.38 69 ALA A CA 1
ATOM 501 C C . ALA A 1 69 ? -11.900 -16.134 13.983 1.00 90.38 69 ALA A C 1
ATOM 503 O O . ALA A 1 69 ? -11.967 -17.033 14.824 1.00 90.38 69 ALA A O 1
ATOM 504 N N . VAL A 1 70 ? -11.002 -15.147 14.091 1.00 91.00 70 VAL A N 1
ATOM 505 C CA . VAL A 1 70 ? -9.891 -15.164 15.062 1.00 91.00 70 VAL A CA 1
ATOM 506 C C . VAL A 1 70 ? -10.077 -14.124 16.173 1.00 91.00 70 VAL A C 1
ATOM 508 O O . VAL A 1 70 ? -10.754 -13.117 15.992 1.00 91.00 70 VAL A O 1
ATOM 511 N N . TYR A 1 71 ? -9.505 -14.352 17.361 1.00 87.38 71 TYR A N 1
ATOM 512 C CA . TYR A 1 71 ? -9.553 -13.409 18.497 1.00 87.38 71 TYR A CA 1
ATOM 513 C C . TYR A 1 71 ? -10.979 -12.992 18.926 1.00 87.38 71 TYR A C 1
ATOM 515 O O . TYR A 1 71 ? -11.253 -11.830 19.214 1.00 87.38 71 TYR A O 1
ATOM 523 N N . ASN A 1 72 ? -11.908 -13.955 18.984 1.00 89.00 72 ASN A N 1
ATOM 524 C CA . ASN A 1 72 ? -13.298 -13.718 19.408 1.00 89.00 72 ASN A CA 1
ATOM 525 C C . ASN A 1 72 ? -13.492 -13.657 20.929 1.00 89.00 72 ASN A C 1
ATOM 527 O O . ASN A 1 72 ? -14.494 -13.127 21.406 1.00 89.00 72 ASN A O 1
ATOM 531 N N . LYS A 1 73 ? -12.540 -14.189 21.701 1.00 87.38 73 LYS A N 1
ATOM 532 C CA . LYS A 1 73 ? -12.568 -14.109 23.163 1.00 87.38 73 LYS A CA 1
ATOM 533 C C . LYS A 1 73 ? -11.962 -12.775 23.614 1.00 87.38 73 LYS A C 1
ATOM 535 O O . LYS A 1 73 ? -10.914 -12.398 23.087 1.00 87.38 73 LYS A O 1
ATOM 540 N N . PRO A 1 74 ? -12.575 -12.075 24.583 1.00 84.44 74 PRO A N 1
ATOM 541 C CA . PRO A 1 74 ? -12.002 -10.850 25.120 1.00 84.44 74 PRO A CA 1
ATOM 542 C C . PRO A 1 74 ? -10.666 -11.149 25.805 1.00 84.44 74 PRO A C 1
ATOM 544 O O . PRO A 1 74 ? -10.545 -12.110 26.568 1.00 84.44 74 PRO A O 1
ATOM 547 N N . ILE A 1 75 ? -9.668 -10.306 25.555 1.00 80.12 75 ILE A N 1
ATOM 548 C CA . ILE A 1 75 ? -8.372 -10.368 26.233 1.00 80.12 75 ILE A CA 1
ATOM 549 C C . ILE A 1 75 ? -8.420 -9.339 27.356 1.00 80.12 75 ILE A C 1
ATOM 551 O O . ILE A 1 75 ? -8.672 -8.164 27.110 1.00 80.12 75 ILE A O 1
ATOM 555 N N . LYS A 1 76 ? -8.211 -9.774 28.605 1.00 76.62 76 LYS A N 1
ATOM 556 C CA . LYS A 1 76 ? -8.284 -8.898 29.795 1.00 76.62 76 LYS A CA 1
ATOM 557 C C . LYS A 1 76 ? -9.611 -8.115 29.898 1.00 76.62 76 LYS A C 1
ATOM 559 O O . LYS A 1 76 ? -9.624 -6.968 30.324 1.00 76.62 76 LYS A O 1
ATOM 564 N N . GLY A 1 77 ? -10.724 -8.724 29.477 1.00 78.12 77 GLY A N 1
ATOM 565 C CA . GLY A 1 77 ? -12.054 -8.097 29.499 1.00 78.12 77 GLY A CA 1
ATOM 566 C C . GLY A 1 77 ? -12.315 -7.081 28.379 1.00 78.12 77 GLY A C 1
ATOM 567 O O . GLY A 1 77 ? -13.431 -6.580 28.276 1.00 78.12 77 GLY A O 1
ATOM 568 N N . VAL A 1 78 ? -11.334 -6.814 27.509 1.00 82.75 78 VAL A N 1
ATOM 569 C CA . VAL A 1 78 ? -11.465 -5.891 26.375 1.00 82.75 78 VAL A CA 1
ATOM 570 C C . VAL A 1 78 ? -11.655 -6.687 25.084 1.00 82.75 78 VAL A C 1
ATOM 572 O O . VAL A 1 78 ? -10.941 -7.659 24.814 1.00 82.75 78 VAL A O 1
ATOM 575 N N . ARG A 1 79 ? -12.646 -6.292 24.276 1.00 85.88 79 ARG A N 1
ATOM 576 C CA . ARG A 1 79 ? -12.843 -6.854 22.935 1.00 85.88 79 ARG A CA 1
ATOM 577 C C . ARG A 1 79 ? -11.700 -6.390 22.036 1.00 85.88 79 ARG A C 1
ATOM 579 O O . ARG A 1 79 ? -11.448 -5.195 21.926 1.00 85.88 79 ARG A O 1
ATOM 586 N N . VAL A 1 80 ? -11.042 -7.338 21.380 1.00 88.75 80 VAL A N 1
ATOM 587 C CA . VAL A 1 80 ? -9.931 -7.051 20.471 1.00 88.75 80 VAL A CA 1
ATOM 588 C C . VAL A 1 80 ? -10.462 -6.332 19.228 1.00 88.75 80 VAL A C 1
ATOM 590 O O . VAL A 1 80 ? -11.353 -6.849 18.549 1.00 88.75 80 VAL A O 1
ATOM 593 N N . SER A 1 81 ? -9.928 -5.141 18.944 1.00 90.94 81 SER A N 1
ATOM 594 C CA . SER A 1 81 ? -10.237 -4.394 17.717 1.00 90.94 81 SER A CA 1
ATOM 595 C C . SER A 1 81 ? -9.660 -5.129 16.515 1.00 90.94 81 SER A C 1
ATOM 597 O O . SER A 1 81 ? -8.502 -5.530 16.547 1.00 90.94 81 SER A O 1
ATOM 599 N N . LYS A 1 82 ? -10.435 -5.344 15.457 1.00 92.62 82 LYS A N 1
ATOM 600 C CA . LYS A 1 82 ? -9.994 -6.135 14.306 1.00 92.62 82 LYS A CA 1
ATOM 601 C C . LYS A 1 82 ? -10.786 -5.759 13.061 1.00 92.62 82 LYS A C 1
ATOM 603 O O . LYS A 1 82 ? -11.961 -5.419 13.184 1.00 92.62 82 LYS A O 1
ATOM 608 N N . GLY A 1 83 ? -10.155 -5.838 11.897 1.00 93.75 83 GLY A N 1
ATOM 609 C CA . GLY A 1 83 ? -10.784 -5.455 10.638 1.00 93.75 83 GLY A CA 1
ATOM 610 C C . GLY A 1 83 ? -9.774 -5.197 9.529 1.00 93.75 83 GLY A C 1
ATOM 611 O O . GLY A 1 83 ? -8.615 -5.606 9.605 1.00 93.75 83 GLY A O 1
ATOM 612 N N . ILE A 1 84 ? -10.235 -4.516 8.489 1.00 95.62 84 ILE A N 1
ATOM 613 C CA . ILE A 1 84 ? -9.429 -4.165 7.322 1.00 95.62 84 ILE A CA 1
ATOM 614 C C . ILE A 1 84 ? -8.397 -3.097 7.716 1.00 95.62 84 ILE A C 1
ATOM 616 O O . ILE A 1 84 ? -8.744 -2.076 8.306 1.00 95.62 84 ILE A O 1
ATOM 620 N N . ALA A 1 85 ? -7.123 -3.344 7.401 1.00 95.75 85 ALA A N 1
ATOM 621 C CA . ALA A 1 85 ? -6.044 -2.361 7.549 1.00 95.75 85 ALA A CA 1
ATOM 622 C C . ALA A 1 85 ? -5.786 -1.573 6.264 1.00 95.75 85 ALA A C 1
ATOM 624 O O . ALA A 1 85 ? -5.303 -0.448 6.318 1.00 95.75 85 ALA A O 1
ATOM 625 N N . PHE A 1 86 ? -6.074 -2.173 5.113 1.00 96.75 86 PHE A N 1
ATOM 626 C CA . PHE A 1 86 ? -6.042 -1.501 3.824 1.00 96.75 86 PHE A CA 1
ATOM 627 C C . PHE A 1 86 ? -7.103 -2.148 2.928 1.00 96.75 86 PHE A C 1
ATOM 629 O O . PHE A 1 86 ? -7.093 -3.378 2.805 1.00 96.75 86 PHE A O 1
ATOM 636 N N . PRO A 1 87 ? -8.050 -1.379 2.362 1.00 96.50 87 PRO A N 1
ATOM 637 C CA . PRO A 1 87 ? -9.119 -1.940 1.545 1.00 96.50 87 PRO A CA 1
ATOM 638 C C . PRO A 1 87 ? -8.559 -2.570 0.274 1.00 96.50 87 PRO A C 1
ATOM 640 O O . PRO A 1 87 ? -7.498 -2.179 -0.213 1.00 96.50 87 PRO A O 1
ATOM 643 N N . THR A 1 88 ? -9.297 -3.523 -0.282 1.00 97.25 88 THR A N 1
ATOM 644 C CA . THR A 1 88 ? -8.868 -4.238 -1.479 1.00 97.25 88 THR A CA 1
ATOM 645 C C . THR A 1 88 ? -8.789 -3.292 -2.668 1.00 97.25 88 THR A C 1
ATOM 647 O O . THR A 1 88 ? -9.796 -2.725 -3.110 1.00 97.25 88 THR A O 1
ATOM 650 N N . CYS A 1 89 ? -7.580 -3.150 -3.201 1.00 96.81 89 CYS A N 1
ATOM 651 C CA . CYS A 1 89 ? -7.280 -2.361 -4.386 1.00 96.81 89 CYS A CA 1
ATOM 652 C C . CYS A 1 89 ? -6.770 -3.264 -5.501 1.00 96.81 89 CYS A C 1
ATOM 654 O O . CYS A 1 89 ? -5.992 -4.187 -5.257 1.00 96.81 89 CYS A O 1
ATOM 656 N N . VAL A 1 90 ? -7.192 -2.961 -6.722 1.00 96.56 90 VAL A N 1
ATOM 657 C CA . VAL A 1 90 ? -6.822 -3.693 -7.931 1.00 96.56 90 VAL A CA 1
ATOM 658 C C . VAL A 1 90 ? -6.441 -2.658 -8.981 1.00 96.56 90 VAL A C 1
ATOM 660 O O . VAL A 1 90 ? -7.281 -2.173 -9.730 1.00 96.56 90 VAL A O 1
ATOM 663 N N . SER A 1 91 ? -5.169 -2.280 -9.018 1.00 95.81 91 SER A N 1
ATOM 664 C CA . SER A 1 91 ? -4.664 -1.310 -9.994 1.00 95.81 91 SER A CA 1
ATOM 665 C C . SER A 1 91 ? -4.209 -2.040 -11.257 1.00 95.81 91 SER A C 1
ATOM 667 O O . SER A 1 91 ? -3.546 -3.074 -11.173 1.00 95.81 91 SER A O 1
ATOM 669 N N . VAL A 1 92 ? -4.539 -1.522 -12.439 1.00 95.00 92 VAL A N 1
ATOM 670 C CA . VAL A 1 92 ? -4.272 -2.196 -13.722 1.00 95.00 92 VAL A CA 1
ATOM 671 C C . VAL A 1 92 ? -3.276 -1.385 -14.550 1.00 95.00 92 VAL A C 1
ATOM 673 O O . VAL A 1 92 ? -3.370 -0.167 -14.636 1.00 95.00 92 VAL A O 1
ATOM 676 N N . ASN A 1 93 ? -2.303 -2.064 -15.160 1.00 94.56 93 ASN A N 1
ATOM 677 C CA . ASN A 1 93 ? -1.302 -1.497 -16.068 1.00 94.56 93 ASN A CA 1
ATOM 678 C C . ASN A 1 93 ? -0.589 -0.252 -15.512 1.00 94.56 93 ASN A C 1
ATOM 680 O O . ASN A 1 93 ? 0.221 -0.391 -14.593 1.00 94.56 93 ASN A O 1
ATOM 684 N N . ASN A 1 94 ? -0.857 0.925 -16.084 1.00 93.00 94 ASN A N 1
ATOM 685 C CA . ASN A 1 94 ? -0.211 2.192 -15.747 1.00 93.00 94 ASN A CA 1
ATOM 686 C C . ASN A 1 94 ? -0.676 2.787 -14.415 1.00 93.00 94 ASN A C 1
ATOM 688 O O . ASN A 1 94 ? 0.049 3.617 -13.876 1.00 93.00 94 ASN A O 1
ATOM 692 N N . THR A 1 95 ? -1.840 2.384 -13.897 1.00 93.38 95 THR A N 1
ATOM 693 C CA . THR A 1 95 ? -2.292 2.812 -12.572 1.00 93.38 95 THR A CA 1
ATOM 694 C C . THR A 1 95 ? -1.343 2.229 -11.527 1.00 93.38 95 THR A C 1
ATOM 696 O O . THR A 1 95 ? -1.171 1.010 -11.432 1.00 93.38 95 THR A O 1
ATOM 699 N N . VAL A 1 96 ? -0.711 3.102 -10.756 1.00 92.06 96 VAL A N 1
ATOM 700 C CA . VAL A 1 96 ? 0.289 2.808 -9.732 1.00 92.06 96 VAL A CA 1
ATOM 701 C C . VAL A 1 96 ? -0.370 2.162 -8.519 1.00 92.06 96 VAL A C 1
ATOM 703 O O . VAL A 1 96 ? 0.036 1.069 -8.124 1.00 92.06 96 VAL A O 1
ATOM 706 N N . SER A 1 97 ? -1.390 2.794 -7.928 1.00 91.88 97 SER A N 1
ATOM 707 C CA . SER A 1 97 ? -1.975 2.314 -6.667 1.00 91.88 97 SER A CA 1
ATOM 708 C C . SER A 1 97 ? -3.383 2.854 -6.371 1.00 91.88 97 SER A C 1
ATOM 710 O O . SER A 1 97 ? -3.930 3.677 -7.100 1.00 91.88 97 SER A O 1
ATOM 712 N N . HIS A 1 98 ? -3.987 2.328 -5.297 1.00 93.94 98 HIS A N 1
ATOM 713 C CA . HIS A 1 98 ? -5.225 2.804 -4.651 1.00 93.94 98 HIS A CA 1
ATOM 714 C C . HIS A 1 98 ? -6.521 2.713 -5.468 1.00 93.94 98 HIS A C 1
ATOM 716 O O . HIS A 1 98 ? -7.543 3.277 -5.075 1.00 93.94 98 HIS A O 1
ATOM 722 N N . PHE A 1 99 ? -6.530 1.969 -6.573 1.00 94.31 99 PHE A N 1
ATOM 723 C CA . PHE A 1 99 ? -7.744 1.818 -7.364 1.00 94.31 99 PHE A CA 1
ATOM 724 C C . PHE A 1 99 ? -8.726 0.837 -6.706 1.00 94.31 99 PHE A C 1
ATOM 726 O O . PHE A 1 99 ? -8.480 -0.368 -6.648 1.00 94.31 99 PHE A O 1
ATOM 733 N N . SER A 1 100 ? -9.844 1.360 -6.196 1.00 92.94 100 SER A N 1
ATOM 734 C CA . SER A 1 100 ? -10.924 0.584 -5.569 1.00 92.94 100 SER A CA 1
ATOM 735 C C . SER A 1 100 ? -12.280 1.241 -5.893 1.00 92.94 100 SER A C 1
ATOM 737 O O . SER A 1 100 ? -12.761 2.086 -5.126 1.00 92.94 100 SER A O 1
ATOM 739 N N . PRO A 1 101 ? -12.867 0.949 -7.071 1.00 90.94 101 PRO A N 1
ATOM 740 C CA . PRO A 1 101 ? -14.012 1.688 -7.607 1.00 90.94 101 PRO A CA 1
ATOM 741 C C . PRO A 1 101 ? -15.302 1.433 -6.814 1.00 90.94 101 PRO A C 1
ATOM 743 O O . PRO A 1 101 ? -15.436 0.428 -6.111 1.00 90.94 101 PRO A O 1
ATOM 746 N N . LEU A 1 102 ? -16.276 2.340 -6.946 1.00 86.00 102 LEU A N 1
ATOM 747 C CA . LEU A 1 102 ? -17.591 2.195 -6.312 1.00 86.00 102 LEU A CA 1
ATOM 748 C C . LEU A 1 102 ? -18.613 1.509 -7.206 1.00 86.00 102 LEU A C 1
ATOM 750 O O . LEU A 1 102 ? -18.498 1.523 -8.432 1.00 86.00 102 LEU A O 1
ATOM 754 N N . ALA A 1 103 ? -19.652 0.953 -6.584 1.00 77.00 103 ALA A N 1
ATOM 755 C CA . ALA A 1 103 ? -20.734 0.310 -7.308 1.00 77.00 103 ALA A CA 1
ATOM 756 C C . ALA A 1 103 ? -21.585 1.332 -8.062 1.00 77.00 103 ALA A C 1
ATOM 758 O O . ALA A 1 103 ? -21.962 2.386 -7.551 1.00 77.00 103 ALA A O 1
ATOM 759 N N . CYS A 1 104 ? -21.945 0.991 -9.297 1.00 59.94 104 CYS A N 1
ATOM 760 C CA . CYS A 1 104 ? -22.951 1.740 -10.030 1.00 59.94 104 CYS A CA 1
ATOM 761 C C . CYS A 1 104 ? -24.341 1.302 -9.553 1.00 59.94 104 CYS A C 1
ATOM 763 O O . CYS A 1 104 ? -24.833 0.247 -9.953 1.00 59.94 104 CYS A O 1
ATOM 765 N N . VAL A 1 105 ? -25.006 2.112 -8.728 1.00 47.38 105 VAL A N 1
ATOM 766 C CA . VAL A 1 105 ? -26.421 1.884 -8.404 1.00 47.38 105 VAL A CA 1
ATOM 767 C C . VAL A 1 105 ? -27.281 2.459 -9.530 1.00 47.38 105 VAL A C 1
ATOM 769 O O . VAL A 1 105 ? -27.586 3.651 -9.558 1.00 47.38 105 VAL A O 1
ATOM 772 N N . ALA A 1 106 ? -27.677 1.613 -10.481 1.00 39.84 106 ALA A N 1
ATOM 773 C CA . ALA A 1 106 ? -28.719 1.959 -11.441 1.00 39.84 106 ALA A CA 1
ATOM 774 C C . ALA A 1 106 ? -30.084 1.906 -10.734 1.00 39.84 106 ALA A C 1
ATOM 776 O O . ALA A 1 106 ? -30.645 0.833 -10.522 1.00 39.84 106 ALA A O 1
ATOM 777 N N . PHE A 1 107 ? -30.627 3.061 -10.344 1.00 34.59 107 PHE A N 1
ATOM 778 C CA . PHE A 1 107 ? -32.013 3.136 -9.883 1.00 34.59 107 PHE A CA 1
ATOM 779 C C . PHE A 1 107 ? -32.955 3.049 -11.091 1.00 34.59 107 PHE A C 1
ATOM 781 O O . PHE A 1 107 ? -33.043 3.985 -11.886 1.00 34.59 107 PHE A O 1
ATOM 788 N N . LEU A 1 108 ? -33.693 1.941 -11.214 1.00 32.09 108 LEU A N 1
ATOM 789 C CA . LEU A 1 108 ? -34.915 1.911 -12.018 1.00 32.09 108 LEU A CA 1
ATOM 790 C C . LEU A 1 108 ? -35.954 2.771 -11.297 1.00 32.09 108 LEU A C 1
ATOM 792 O O . LEU A 1 108 ? -36.550 2.348 -10.310 1.00 32.09 108 LEU A O 1
ATOM 796 N N . PHE A 1 109 ? -36.156 3.995 -11.772 1.00 30.62 109 PHE A N 1
ATOM 797 C CA . PHE A 1 109 ? -37.307 4.781 -11.357 1.00 30.62 109 PHE A CA 1
ATOM 798 C C . PHE A 1 109 ? -38.561 4.261 -12.072 1.00 30.62 109 PHE A C 1
ATOM 800 O O . PHE A 1 109 ? -38.617 4.326 -13.301 1.00 30.62 109 PHE A O 1
ATOM 807 N N . PRO A 1 110 ? -39.613 3.832 -11.355 1.00 33.75 110 PRO A N 1
ATOM 808 C CA . PRO A 1 110 ? -40.954 3.860 -11.907 1.00 33.75 110 PRO A CA 1
ATOM 809 C C . PRO A 1 110 ? -41.436 5.314 -11.813 1.00 33.75 110 PRO A C 1
ATOM 811 O O . PRO A 1 110 ? -41.999 5.712 -10.796 1.00 33.75 110 PRO A O 1
ATOM 814 N N . PHE A 1 111 ? -41.152 6.153 -12.814 1.00 32.41 111 PHE A N 1
ATOM 815 C CA . PHE A 1 111 ? -41.693 7.518 -12.824 1.00 32.41 111 PHE A CA 1
ATOM 816 C C . PHE A 1 111 ? -42.979 7.595 -13.654 1.00 32.41 111 PHE A C 1
ATOM 818 O O . PHE A 1 111 ? -42.963 7.202 -14.823 1.00 32.41 111 PHE A O 1
ATOM 825 N N . PRO A 1 112 ? -44.070 8.164 -13.108 1.00 36.91 112 PRO A N 1
ATOM 826 C CA . PRO A 1 112 ? -45.141 8.707 -13.921 1.00 36.91 112 PRO A CA 1
ATOM 827 C C . PRO A 1 112 ? -44.661 10.031 -14.542 1.00 36.91 112 PRO A C 1
ATOM 829 O O . PRO A 1 112 ? -44.259 10.960 -13.846 1.00 36.91 112 PRO A O 1
ATOM 832 N N . SER A 1 113 ? -44.685 10.085 -15.870 1.00 36.16 113 SER A N 1
ATOM 833 C CA . SER A 1 113 ? -44.944 11.283 -16.680 1.00 36.16 113 SER A CA 1
ATOM 834 C C . SER A 1 113 ? -44.179 12.573 -16.326 1.00 36.16 113 SER A C 1
ATOM 836 O O . SER A 1 113 ? -44.778 13.513 -15.808 1.00 36.16 113 SER A O 1
ATOM 838 N N . ARG A 1 114 ? -42.882 12.654 -16.678 1.00 32.94 114 ARG A N 1
ATOM 839 C CA . ARG A 1 114 ? -42.171 13.850 -17.216 1.00 32.94 114 ARG A CA 1
ATOM 840 C C . ARG A 1 114 ? -40.662 13.574 -17.296 1.00 32.94 114 ARG A C 1
ATOM 842 O O . ARG A 1 114 ? -40.011 13.364 -16.279 1.00 32.94 114 ARG A O 1
ATOM 849 N N . VAL A 1 115 ? -40.108 13.596 -18.507 1.00 38.84 115 VAL A N 1
ATOM 850 C CA . VAL A 1 115 ? -38.677 13.383 -18.784 1.00 38.84 115 VAL A CA 1
ATOM 851 C C . VAL A 1 115 ? -38.002 14.720 -19.096 1.00 38.84 115 VAL A C 1
ATOM 853 O O . VAL A 1 115 ? -38.519 15.509 -19.884 1.00 38.84 115 VAL A O 1
ATOM 856 N N . LEU A 1 116 ? -36.824 14.942 -18.509 1.00 29.28 116 LEU A N 1
ATOM 857 C CA . LEU A 1 116 ? -35.909 16.039 -18.824 1.00 29.28 116 LEU A CA 1
ATOM 858 C C . LEU A 1 116 ? -34.755 15.483 -19.680 1.00 29.28 116 LEU A C 1
ATOM 860 O O . LEU A 1 116 ? -34.102 14.530 -19.263 1.00 29.28 116 LEU A O 1
ATOM 864 N N . PHE A 1 117 ? -34.470 16.081 -20.837 1.00 26.06 117 PHE A N 1
ATOM 865 C CA . PHE A 1 117 ? -33.259 15.794 -21.616 1.00 26.06 117 PHE A CA 1
ATOM 866 C C . PHE A 1 117 ? -32.385 17.048 -21.683 1.00 26.06 117 PHE A C 1
ATOM 868 O O . PHE A 1 117 ? -32.859 18.111 -22.080 1.00 26.06 117 PHE A O 1
ATOM 875 N N . CYS A 1 118 ? -31.105 16.925 -21.324 1.00 28.55 118 CYS A N 1
ATOM 876 C CA . CYS A 1 118 ? -30.102 17.963 -21.550 1.00 28.55 118 CYS A CA 1
ATOM 877 C C . CYS A 1 118 ? -29.268 17.575 -22.778 1.00 28.55 118 CYS A C 1
ATOM 879 O O . CYS A 1 118 ? -28.411 16.698 -22.706 1.00 28.55 118 CYS A O 1
ATOM 881 N N . GLY A 1 119 ? -29.565 18.207 -23.913 1.00 26.59 119 GLY A N 1
ATOM 882 C CA . GLY A 1 119 ? -28.794 18.144 -25.153 1.00 26.59 119 GLY A CA 1
ATOM 883 C C . GLY A 1 119 ? -28.693 19.541 -25.770 1.00 26.59 119 GLY A C 1
ATOM 884 O O . GLY A 1 119 ? -29.573 20.374 -25.572 1.00 26.59 119 GLY A O 1
ATOM 885 N N . ALA A 1 120 ? -27.601 19.802 -26.489 1.00 32.41 120 ALA A N 1
ATOM 886 C CA . ALA A 1 120 ? -27.007 21.109 -26.801 1.00 32.41 120 ALA A CA 1
ATOM 887 C C . ALA A 1 120 ? -27.809 22.131 -27.653 1.00 32.41 120 ALA A C 1
ATOM 889 O O . ALA A 1 120 ? -27.213 23.043 -28.221 1.00 32.41 120 ALA A O 1
ATOM 890 N N . LYS A 1 121 ? -29.141 22.059 -27.732 1.00 31.83 121 LYS A N 1
ATOM 891 C CA . LYS A 1 121 ? -30.003 23.155 -28.210 1.00 31.83 121 LYS A CA 1
ATOM 892 C C . LYS A 1 121 ? -31.304 23.142 -27.408 1.00 31.83 121 LYS A C 1
ATOM 894 O O . LYS A 1 121 ? -32.081 22.199 -27.507 1.00 31.83 121 LYS A O 1
ATOM 899 N N . GLN A 1 122 ? -31.534 24.186 -26.612 1.00 31.20 122 GLN A N 1
ATOM 900 C CA . GLN A 1 122 ? -32.772 24.392 -25.857 1.00 31.20 122 GLN A CA 1
ATOM 901 C C . GLN A 1 122 ? -33.957 24.563 -26.815 1.00 31.20 122 GLN A C 1
ATOM 903 O O . GLN A 1 122 ? -34.214 25.656 -27.314 1.00 31.20 122 GLN A O 1
ATOM 908 N N . GLN A 1 123 ? -34.699 23.487 -27.057 1.00 27.61 123 GLN A N 1
ATOM 909 C CA . GLN A 1 123 ? -36.035 23.556 -27.635 1.00 27.61 123 GLN A CA 1
ATOM 910 C C . GLN A 1 123 ? -36.972 22.612 -26.886 1.00 27.61 123 GLN A C 1
ATOM 912 O O . GLN A 1 123 ? -36.668 21.441 -26.672 1.00 27.61 123 GLN A O 1
ATOM 917 N N . TRP A 1 124 ? -38.118 23.157 -26.484 1.00 30.08 124 TRP A N 1
ATOM 918 C CA . TRP A 1 124 ? -39.155 22.472 -25.726 1.00 30.08 124 TRP A CA 1
ATOM 919 C C . TRP A 1 124 ? -40.139 21.797 -26.686 1.00 30.08 124 TRP A C 1
ATOM 921 O O . TRP A 1 124 ? -40.697 22.459 -27.562 1.00 30.08 124 TRP A O 1
ATOM 931 N N . LYS A 1 125 ? -40.380 20.496 -26.513 1.00 30.44 125 LYS A N 1
ATOM 932 C CA . LYS A 1 125 ? -41.529 19.797 -27.102 1.00 30.44 125 LYS A CA 1
ATOM 933 C C . LYS A 1 125 ? -42.223 18.978 -26.021 1.00 30.44 125 LYS A C 1
ATOM 935 O O . LYS A 1 125 ? -41.584 18.158 -25.367 1.00 30.44 125 LYS A O 1
ATOM 940 N N . GLU A 1 126 ? -43.520 19.203 -25.846 1.00 31.53 126 GLU A N 1
ATOM 941 C CA . GLU A 1 126 ? -44.387 18.322 -25.065 1.00 31.53 126 GLU A CA 1
ATOM 942 C C . GLU A 1 126 ? -44.716 17.076 -25.893 1.00 31.53 126 GLU A C 1
ATOM 944 O O . GLU A 1 126 ? -45.127 17.190 -27.048 1.00 31.53 126 GLU A O 1
ATOM 949 N N . PHE A 1 127 ? -44.542 15.894 -25.302 1.00 33.88 127 PHE A N 1
ATOM 950 C CA . PHE A 1 127 ? -45.030 14.632 -25.858 1.00 33.88 127 PHE A CA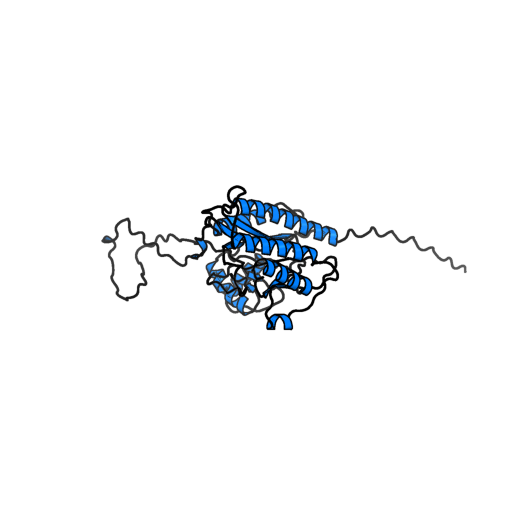 1
ATOM 951 C C . PHE A 1 127 ? -46.252 14.168 -25.067 1.00 33.88 127 PHE A C 1
ATOM 953 O O . PHE A 1 127 ? -46.263 14.252 -23.835 1.00 33.88 127 PHE A O 1
ATOM 960 N N . LYS A 1 128 ? -47.287 13.698 -25.773 1.00 32.78 128 LYS A N 1
ATOM 961 C CA . LYS A 1 128 ? -48.482 13.114 -25.156 1.00 32.78 128 LYS A CA 1
ATOM 962 C C . LYS A 1 128 ? -48.240 11.626 -24.902 1.00 32.78 128 LYS A C 1
ATOM 964 O O . LYS A 1 128 ? -47.511 10.964 -25.629 1.00 32.78 128 LYS A O 1
ATOM 969 N N . GLU A 1 129 ? -48.884 11.094 -23.869 1.00 40.12 129 GLU A N 1
ATOM 970 C CA . GLU A 1 129 ? -48.754 9.700 -23.407 1.00 40.12 129 GLU A CA 1
ATOM 971 C C . GLU A 1 129 ? -49.060 8.651 -24.498 1.00 40.12 129 GLU A C 1
ATOM 973 O O . GLU A 1 129 ? -48.565 7.530 -24.443 1.00 40.12 129 GLU A O 1
ATOM 978 N N . SER A 1 130 ? -49.802 9.038 -25.540 1.00 45.09 130 SER A N 1
ATOM 979 C CA . SER A 1 130 ? -50.100 8.216 -26.718 1.00 45.09 130 SER A CA 1
ATOM 980 C C . SER A 1 130 ? -48.903 7.931 -27.632 1.00 45.09 130 SER A C 1
ATOM 982 O O . SER A 1 130 ? -49.006 7.062 -28.495 1.00 45.09 130 SER A O 1
ATOM 984 N N . ASP A 1 131 ? -47.790 8.651 -27.474 1.00 43.22 131 ASP A N 1
ATOM 985 C CA . ASP A 1 131 ? -46.665 8.621 -28.417 1.00 43.22 131 ASP A CA 1
ATOM 986 C C . ASP A 1 131 ? -45.539 7.650 -27.997 1.00 43.22 131 ASP A C 1
ATOM 988 O O . ASP A 1 131 ? -44.591 7.435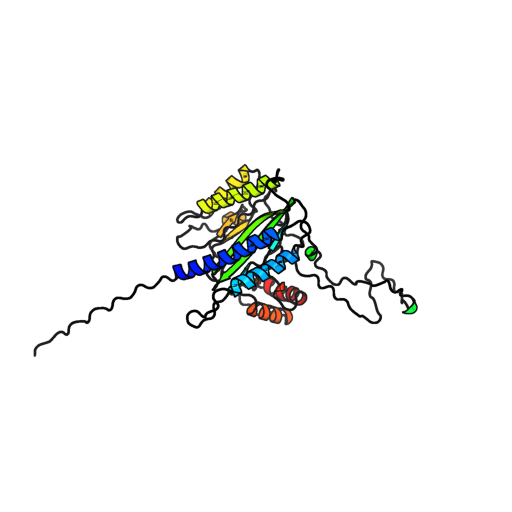 -28.752 1.00 43.22 131 ASP A O 1
ATOM 992 N N . LEU A 1 132 ? -45.635 7.03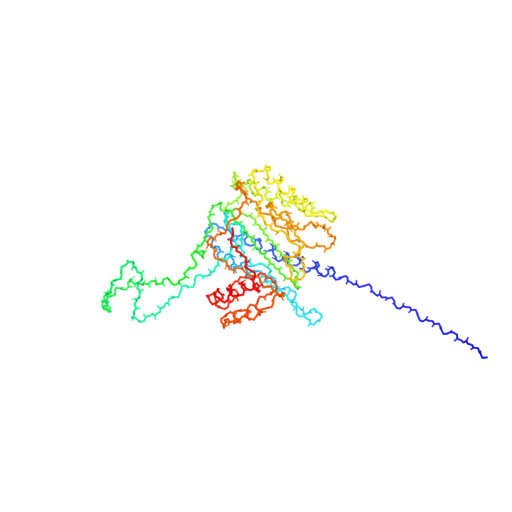3 -26.811 1.00 43.59 132 LEU A N 1
ATOM 993 C CA . LEU A 1 132 ? -44.625 6.120 -26.261 1.00 43.59 132 LEU A CA 1
ATOM 994 C C . LEU A 1 132 ? -44.890 4.665 -26.682 1.00 43.59 132 LEU A C 1
ATOM 996 O O . LEU A 1 132 ? -45.838 4.023 -26.226 1.00 43.59 132 LEU A O 1
ATOM 1000 N N . LYS A 1 133 ? -44.019 4.102 -27.528 1.00 39.66 133 LYS A N 1
ATOM 1001 C CA . LYS A 1 133 ? -43.990 2.656 -27.801 1.00 39.66 133 LYS A CA 1
ATOM 1002 C C . LYS A 1 133 ? -43.252 1.931 -26.670 1.00 39.66 133 LYS A C 1
ATOM 1004 O O . LYS A 1 133 ? -42.273 2.432 -26.128 1.00 39.66 133 LYS A O 1
ATOM 1009 N N . LYS A 1 134 ? -43.698 0.709 -26.355 1.00 39.19 134 LYS A N 1
ATOM 1010 C CA . LYS A 1 134 ? -43.275 -0.157 -25.224 1.00 39.19 134 LYS A CA 1
ATOM 1011 C C . LYS A 1 134 ? -41.767 -0.494 -25.148 1.00 39.19 134 LYS A C 1
ATOM 1013 O O . LYS A 1 134 ? -41.360 -1.213 -24.244 1.00 39.19 134 LYS A O 1
ATOM 1018 N N . THR A 1 135 ? -40.961 -0.015 -26.091 1.00 32.22 135 THR A N 1
ATOM 1019 C CA . THR A 1 135 ? -39.516 -0.255 -26.218 1.00 32.22 135 THR A CA 1
ATOM 1020 C C . THR A 1 135 ? -38.650 0.943 -25.830 1.00 32.22 135 THR A C 1
ATOM 1022 O O . THR A 1 135 ? -37.443 0.773 -25.691 1.00 32.22 135 THR A O 1
ATOM 1025 N N . ASP A 1 136 ? -39.227 2.123 -25.594 1.00 36.72 136 ASP A N 1
ATOM 1026 C CA . ASP A 1 136 ? -38.458 3.322 -25.240 1.00 36.72 136 ASP A CA 1
ATOM 1027 C C . ASP A 1 136 ? -38.325 3.451 -23.717 1.00 36.72 136 ASP A C 1
ATOM 1029 O O . ASP A 1 136 ? -38.854 4.359 -23.073 1.00 36.72 136 ASP A O 1
ATOM 1033 N N . LEU A 1 137 ? -37.619 2.486 -23.119 1.00 36.59 137 LEU A N 1
ATOM 1034 C CA . LEU A 1 137 ? -37.183 2.553 -21.729 1.00 36.59 137 LEU A CA 1
ATOM 1035 C C . LEU A 1 137 ? -36.005 3.527 -21.658 1.00 36.59 137 LEU A C 1
ATOM 1037 O O . LEU A 1 137 ? -34.850 3.175 -21.898 1.00 36.59 137 LEU A O 1
ATOM 1041 N N . LEU A 1 138 ? -36.309 4.789 -21.381 1.00 37.31 138 LEU A N 1
ATOM 1042 C CA . LEU A 1 138 ? -35.298 5.820 -21.261 1.00 37.31 138 LEU A CA 1
ATOM 1043 C C . LEU A 1 138 ? -34.520 5.652 -19.947 1.00 37.31 138 LEU A C 1
ATOM 1045 O O . LEU A 1 138 ? -34.905 6.168 -18.899 1.00 37.31 138 LEU A O 1
ATOM 1049 N N . LEU A 1 139 ? -33.418 4.907 -20.011 1.00 35.22 139 LEU A N 1
ATOM 1050 C CA . LEU A 1 139 ? -32.397 4.835 -18.968 1.00 35.22 139 LEU A CA 1
ATOM 1051 C C . LEU A 1 139 ? -31.769 6.225 -18.787 1.00 35.22 139 LEU A C 1
ATOM 1053 O O . LEU A 1 139 ? -30.839 6.611 -19.493 1.00 35.22 139 LEU A O 1
ATOM 1057 N N . VAL A 1 140 ? -32.284 7.003 -17.836 1.00 33.16 140 VAL A N 1
ATOM 1058 C CA . VAL A 1 140 ? -31.606 8.218 -17.378 1.00 33.16 140 VAL A CA 1
ATOM 1059 C C . VAL A 1 140 ? -30.460 7.778 -16.466 1.00 33.16 140 VAL A C 1
ATOM 1061 O O . VAL A 1 140 ? -30.658 7.490 -15.288 1.00 33.16 140 VAL A O 1
ATOM 1064 N N . PHE A 1 141 ? -29.251 7.695 -17.024 1.00 28.36 141 PHE A N 1
ATOM 1065 C CA . PHE A 1 141 ? -28.019 7.447 -16.275 1.00 28.36 141 PHE A CA 1
ATOM 1066 C C . PHE A 1 141 ? -27.753 8.611 -15.307 1.00 28.36 141 PHE A C 1
ATOM 1068 O O . PHE A 1 141 ? -27.185 9.634 -15.686 1.00 28.36 141 PHE A O 1
ATOM 1075 N N . TYR A 1 142 ? -28.155 8.473 -14.043 1.00 36.28 142 TYR A N 1
ATOM 1076 C CA . TYR A 1 142 ? -27.755 9.404 -12.988 1.00 36.28 142 TYR A CA 1
ATOM 1077 C C . TYR A 1 142 ? -26.479 8.893 -12.300 1.00 36.28 142 TYR A C 1
ATOM 1079 O O . TYR A 1 142 ? -26.519 7.975 -11.491 1.00 36.28 142 TYR A O 1
ATOM 1087 N N . SER A 1 143 ? -25.348 9.534 -12.624 1.00 42.00 143 SER A N 1
ATOM 1088 C CA . SER A 1 143 ? -24.025 9.401 -11.984 1.00 42.00 143 SER A CA 1
ATOM 1089 C C . SER A 1 143 ? -23.460 7.973 -11.888 1.00 42.00 143 SER A C 1
ATOM 1091 O O . SER A 1 143 ? -23.176 7.481 -10.795 1.00 42.00 143 SER A O 1
ATOM 1093 N N . SER A 1 144 ? -23.192 7.346 -13.032 1.00 50.09 144 SER A N 1
ATOM 1094 C CA . SER A 1 144 ? -22.302 6.183 -13.101 1.00 50.09 144 SER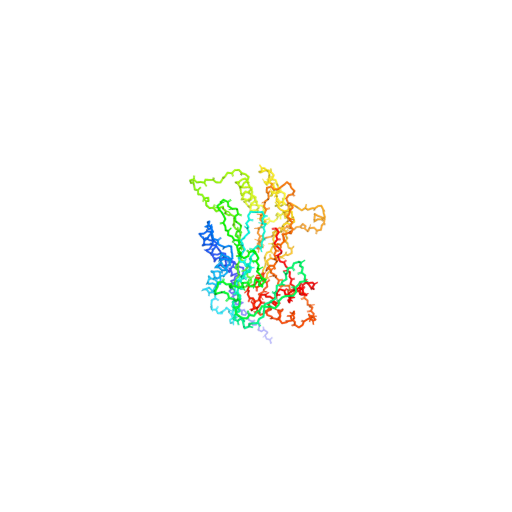 A CA 1
ATOM 1095 C C . SER A 1 144 ? -20.872 6.569 -12.698 1.00 50.09 144 SER A C 1
ATOM 1097 O O . SER A 1 144 ? -20.332 7.543 -13.226 1.00 50.09 144 SER A O 1
ATOM 1099 N N . ASP A 1 145 ? -20.225 5.796 -11.823 1.00 62.94 145 ASP A N 1
ATOM 1100 C CA . ASP A 1 145 ? -18.760 5.721 -11.856 1.00 62.94 145 ASP A CA 1
ATOM 1101 C C . ASP A 1 145 ? -18.400 4.896 -13.089 1.00 62.94 145 ASP A C 1
ATOM 1103 O O . ASP A 1 145 ? -18.609 3.683 -13.104 1.00 62.94 145 ASP A O 1
ATOM 1107 N N . SER A 1 146 ? -17.913 5.541 -14.152 1.00 65.25 146 SER A N 1
ATOM 1108 C CA . SER A 1 146 ? -17.469 4.853 -15.379 1.00 65.25 146 SER A CA 1
ATOM 1109 C C . SER A 1 146 ? -16.450 3.748 -15.065 1.00 65.25 146 SER A C 1
ATOM 1111 O O . SER A 1 146 ? -16.483 2.672 -15.660 1.00 65.25 146 SER A O 1
ATOM 1113 N N . GLN A 1 147 ? -15.630 3.984 -14.040 1.00 72.31 147 GLN A N 1
ATOM 1114 C CA . GLN A 1 147 ? -14.616 3.081 -13.491 1.00 72.31 147 GLN A CA 1
ATOM 1115 C C . GLN A 1 147 ? -15.172 1.780 -12.893 1.00 72.31 147 GLN A C 1
ATOM 1117 O O . GLN A 1 147 ? -14.451 0.792 -12.808 1.00 72.31 147 GLN A O 1
ATOM 1122 N N . SER A 1 148 ? -16.461 1.726 -12.545 1.00 76.88 148 SER A N 1
ATOM 1123 C CA . SER A 1 148 ? -17.100 0.504 -12.026 1.00 76.88 148 SER A CA 1
ATOM 1124 C C . SER A 1 148 ? -17.226 -0.616 -13.068 1.00 76.88 148 SER A C 1
ATOM 1126 O O . SER A 1 148 ? -17.433 -1.775 -12.715 1.00 76.88 148 SER A O 1
ATOM 1128 N N . SER A 1 149 ? -17.101 -0.274 -14.355 1.00 83.50 149 SER A N 1
ATOM 1129 C CA . SER A 1 149 ? -17.227 -1.211 -15.475 1.00 83.50 149 SER A CA 1
ATOM 1130 C C . SER A 1 149 ? -15.903 -1.834 -15.923 1.00 83.50 149 SER A C 1
ATOM 1132 O O . SER A 1 149 ? -15.911 -2.658 -16.834 1.00 83.50 149 SER A O 1
ATOM 1134 N N . GLN A 1 150 ? -14.779 -1.471 -15.293 1.00 89.81 150 GLN A N 1
ATOM 1135 C CA . GLN A 1 150 ? -13.465 -1.966 -15.689 1.00 89.81 150 GLN A CA 1
ATOM 1136 C C . GLN A 1 150 ? -13.360 -3.481 -15.488 1.00 89.81 150 GLN A C 1
ATOM 1138 O O . GLN A 1 150 ? -13.551 -4.002 -14.385 1.00 89.81 150 GLN A O 1
ATOM 1143 N N . THR A 1 151 ? -13.034 -4.178 -16.572 1.00 94.44 151 THR A N 1
ATOM 1144 C CA . THR A 1 151 ? -12.771 -5.617 -16.604 1.00 94.44 151 THR A CA 1
ATOM 1145 C C . THR A 1 151 ? -11.304 -5.875 -16.890 1.00 94.44 151 THR A C 1
ATOM 1147 O O . THR A 1 151 ? -10.687 -5.129 -17.648 1.00 94.44 151 THR A O 1
ATOM 1150 N N . LEU A 1 152 ? -10.771 -6.953 -16.328 1.00 95.75 152 LEU A N 1
ATOM 1151 C CA . LEU A 1 152 ? -9.424 -7.421 -16.621 1.00 95.75 152 LEU A CA 1
ATOM 1152 C C . LEU A 1 152 ? -9.353 -8.002 -18.035 1.00 95.75 152 LEU A C 1
ATOM 1154 O O . LEU A 1 152 ? -10.187 -8.827 -18.414 1.00 95.75 152 LEU A O 1
ATOM 1158 N N . ALA A 1 153 ? -8.355 -7.590 -18.806 1.00 95.38 153 ALA A N 1
ATOM 1159 C CA . ALA A 1 153 ? -8.049 -8.148 -20.113 1.00 95.38 153 ALA A CA 1
ATOM 1160 C C . ALA A 1 153 ? -6.868 -9.121 -20.032 1.00 95.38 153 ALA A C 1
ATOM 1162 O O . ALA A 1 153 ? -6.079 -9.115 -19.084 1.00 95.38 153 ALA A O 1
ATOM 1163 N N . LYS A 1 154 ? -6.733 -9.967 -21.056 1.00 94.44 154 LYS A N 1
ATOM 1164 C CA . LYS A 1 154 ? -5.564 -10.830 -21.206 1.00 94.44 154 LYS A CA 1
ATOM 1165 C C . LYS A 1 154 ? -4.275 -9.999 -21.245 1.00 94.44 154 LYS A C 1
ATOM 1167 O O . LYS A 1 154 ? -4.199 -8.977 -21.920 1.00 94.44 154 LYS A O 1
ATOM 1172 N N . ASP A 1 155 ? -3.255 -10.495 -20.553 1.00 93.69 155 ASP A N 1
ATOM 1173 C CA . ASP A 1 155 ? -1.927 -9.904 -20.398 1.00 93.69 155 ASP A CA 1
ATOM 1174 C C . ASP A 1 155 ? -1.876 -8.547 -19.660 1.00 93.69 155 ASP A C 1
ATOM 1176 O O . ASP A 1 155 ? -0.838 -7.866 -19.687 1.00 93.69 155 ASP A O 1
ATOM 1180 N N . ASP A 1 156 ? -2.957 -8.156 -18.978 1.00 96.31 156 ASP A N 1
ATOM 1181 C CA . ASP A 1 156 ? -2.948 -7.004 -18.077 1.00 96.31 156 ASP A CA 1
ATOM 1182 C C . ASP A 1 156 ? -2.020 -7.247 -16.885 1.00 96.31 156 ASP A C 1
ATOM 1184 O O . ASP A 1 156 ? -2.015 -8.326 -16.288 1.00 96.31 156 ASP A O 1
ATOM 1188 N N . VAL A 1 157 ? -1.267 -6.213 -16.499 1.00 96.50 157 VAL A N 1
ATOM 1189 C CA . VAL A 1 157 ? -0.460 -6.201 -15.275 1.00 96.50 157 VAL A CA 1
ATOM 1190 C C . VAL A 1 157 ? -1.327 -5.706 -14.123 1.00 96.50 157 VAL A C 1
ATOM 1192 O O . VAL A 1 157 ? -1.609 -4.508 -14.013 1.00 96.50 157 VAL A O 1
ATOM 1195 N N . VAL A 1 158 ? -1.722 -6.611 -13.236 1.00 97.25 158 VAL A N 1
ATOM 1196 C CA . VAL A 1 158 ? -2.644 -6.337 -12.131 1.00 97.25 158 VAL A CA 1
ATOM 1197 C C . VAL A 1 158 ? -1.876 -6.294 -10.819 1.00 97.25 158 VAL A C 1
ATOM 1199 O O . VAL A 1 158 ? -1.184 -7.247 -10.471 1.00 97.25 158 VAL A O 1
ATOM 1202 N N . LYS A 1 159 ? -2.004 -5.184 -10.091 1.00 97.69 159 LYS A N 1
ATOM 1203 C CA . LYS A 1 159 ? -1.454 -5.003 -8.745 1.00 97.69 159 LYS A CA 1
ATOM 1204 C C . LYS A 1 159 ? -2.594 -5.154 -7.745 1.00 97.69 159 LYS A C 1
ATOM 1206 O O . LYS A 1 159 ? -3.502 -4.323 -7.718 1.00 97.69 159 LYS A O 1
ATOM 1211 N N . LEU A 1 160 ? -2.547 -6.215 -6.953 1.00 97.69 160 LEU A N 1
ATOM 1212 C CA . LEU A 1 160 ? -3.472 -6.479 -5.856 1.00 97.69 160 LEU A CA 1
ATOM 1213 C C . LEU A 1 160 ? -2.861 -5.922 -4.577 1.00 97.69 160 LEU A C 1
ATOM 1215 O O . LEU A 1 160 ? -1.713 -6.229 -4.285 1.00 97.69 160 LEU A O 1
ATOM 1219 N N . HIS A 1 161 ? -3.605 -5.133 -3.809 1.00 97.38 161 HIS A N 1
ATOM 1220 C CA . HIS A 1 161 ? -3.129 -4.571 -2.543 1.00 97.38 161 HIS A CA 1
ATOM 1221 C C . HIS A 1 161 ? -4.234 -4.671 -1.494 1.00 97.38 161 HIS A C 1
ATOM 1223 O O . HIS A 1 161 ? -5.332 -4.151 -1.693 1.00 97.38 161 HIS A O 1
ATOM 1229 N N . ILE A 1 162 ? -3.947 -5.373 -0.396 1.00 97.38 162 ILE A N 1
ATOM 1230 C CA . ILE A 1 162 ? -4.900 -5.659 0.679 1.00 97.38 162 ILE A CA 1
ATOM 1231 C C . ILE A 1 162 ? -4.217 -5.592 2.049 1.00 97.38 162 ILE A C 1
ATOM 1233 O O . ILE A 1 162 ? -3.007 -5.798 2.168 1.00 97.38 162 ILE A O 1
ATOM 1237 N N . GLY A 1 163 ? -4.994 -5.372 3.109 1.00 97.00 163 GLY A N 1
ATOM 1238 C CA . GLY A 1 163 ? -4.462 -5.390 4.468 1.00 97.00 163 GLY A CA 1
ATOM 1239 C C . GLY A 1 163 ? -5.480 -5.743 5.546 1.00 97.00 163 GLY A C 1
ATOM 1240 O O . GLY A 1 163 ? -6.657 -5.397 5.468 1.00 97.00 163 GLY A O 1
ATOM 1241 N N . ALA A 1 164 ? -4.990 -6.375 6.608 1.00 97.19 164 ALA A N 1
ATOM 1242 C CA . ALA A 1 164 ? -5.740 -6.792 7.790 1.00 97.19 164 ALA A CA 1
ATOM 1243 C C . ALA A 1 164 ? -5.067 -6.275 9.063 1.00 97.19 164 ALA A C 1
ATOM 1245 O O . ALA A 1 164 ? -3.842 -6.190 9.115 1.00 97.19 164 ALA A O 1
ATOM 1246 N N . HIS A 1 165 ? -5.831 -5.995 10.119 1.00 96.06 165 HIS A N 1
ATOM 1247 C CA . HIS A 1 165 ? -5.263 -5.737 11.441 1.00 96.06 165 HIS A CA 1
ATOM 1248 C C . HIS A 1 165 ? -5.949 -6.523 12.553 1.00 96.06 165 HIS A C 1
ATOM 1250 O O . HIS A 1 165 ? -7.153 -6.798 12.526 1.00 96.06 165 HIS A O 1
ATOM 1256 N N . ILE A 1 166 ? -5.167 -6.802 13.594 1.00 95.06 166 ILE A N 1
ATOM 1257 C CA . ILE A 1 166 ? -5.626 -7.371 14.860 1.00 95.06 166 ILE A CA 1
ATOM 1258 C C . ILE A 1 166 ? -5.027 -6.534 15.985 1.00 95.06 166 ILE A C 1
ATOM 1260 O O . ILE A 1 166 ? -3.818 -6.374 16.082 1.00 95.06 166 ILE A O 1
ATOM 1264 N N . ASP A 1 167 ? -5.884 -5.983 16.834 1.00 93.06 167 ASP A N 1
ATOM 1265 C CA . ASP A 1 167 ? -5.547 -5.083 17.941 1.00 93.06 167 ASP A CA 1
ATOM 1266 C C . ASP A 1 167 ? -4.729 -3.851 17.522 1.00 93.06 167 ASP A C 1
ATOM 1268 O O . ASP A 1 167 ? -3.894 -3.357 18.271 1.00 93.06 167 ASP A O 1
ATOM 1272 N N . GLY A 1 168 ? -4.914 -3.382 16.288 1.00 92.50 168 GLY A N 1
ATOM 1273 C CA . GLY A 1 168 ? -4.116 -2.297 15.718 1.00 92.50 168 GLY A CA 1
ATOM 1274 C C . GLY A 1 168 ? -2.759 -2.724 15.149 1.00 92.50 168 GLY A C 1
ATOM 1275 O O . GLY A 1 168 ? -2.047 -1.882 14.620 1.00 92.50 168 GLY A O 1
ATOM 1276 N N . PHE A 1 169 ? -2.383 -3.999 15.204 1.00 95.12 169 PHE A N 1
ATOM 1277 C CA . PHE A 1 169 ? -1.195 -4.502 14.514 1.00 95.12 169 PHE A CA 1
ATOM 1278 C C . PHE A 1 169 ? -1.589 -4.948 13.109 1.00 95.12 169 PHE A C 1
ATOM 1280 O O . PHE A 1 169 ? -2.367 -5.893 12.953 1.00 95.12 169 PHE A O 1
ATOM 1287 N N . ALA A 1 170 ? -1.120 -4.214 12.103 1.00 96.00 170 ALA A N 1
ATOM 1288 C CA . ALA A 1 170 ? -1.509 -4.404 10.713 1.00 96.00 170 ALA A CA 1
ATOM 1289 C C . ALA A 1 170 ? -0.514 -5.270 9.941 1.00 96.00 170 ALA A C 1
ATOM 1291 O O . ALA A 1 170 ? 0.690 -5.195 10.145 1.00 96.00 170 ALA A O 1
ATOM 1292 N N . SER A 1 171 ? -1.031 -6.056 9.006 1.00 96.69 171 SER A N 1
ATOM 1293 C CA . SER A 1 171 ? -0.260 -6.655 7.928 1.00 96.69 171 SER A CA 1
ATOM 1294 C C . SER A 1 171 ? -0.877 -6.202 6.615 1.00 96.69 171 SER A C 1
ATOM 1296 O O . SER A 1 171 ? -2.088 -6.310 6.419 1.00 96.69 171 SER A O 1
ATOM 1298 N N . VAL A 1 172 ? -0.040 -5.648 5.748 1.00 96.81 172 VAL A N 1
ATOM 1299 C CA . VAL A 1 172 ? -0.420 -5.138 4.434 1.00 96.81 172 VAL A CA 1
ATOM 1300 C C . VAL A 1 172 ? 0.482 -5.820 3.418 1.00 96.81 172 VAL A C 1
ATOM 1302 O O . VAL A 1 172 ? 1.688 -5.923 3.642 1.00 96.81 172 VAL A O 1
ATOM 1305 N N . SER A 1 173 ? -0.107 -6.324 2.341 1.00 96.50 173 SER A N 1
ATOM 1306 C CA . SER A 1 173 ? 0.604 -7.038 1.286 1.00 96.50 173 SER A CA 1
ATOM 1307 C C . SER A 1 173 ? 0.098 -6.578 -0.071 1.00 96.50 173 SER A C 1
ATOM 1309 O O . SER A 1 173 ? -1.102 -6.342 -0.255 1.00 96.50 173 SER A O 1
ATOM 1311 N N . ALA A 1 174 ? 1.030 -6.466 -1.010 1.00 96.81 174 ALA A N 1
ATOM 1312 C CA . ALA A 1 174 ? 0.735 -6.220 -2.402 1.00 96.81 174 ALA A CA 1
ATOM 1313 C C . ALA A 1 174 ? 1.453 -7.245 -3.282 1.00 96.81 174 ALA A C 1
ATOM 1315 O O . ALA A 1 174 ? 2.606 -7.585 -3.029 1.00 96.81 174 ALA A O 1
ATOM 1316 N N . GLU A 1 175 ? 0.765 -7.713 -4.317 1.00 96.56 175 GLU A N 1
ATOM 1317 C CA . GLU A 1 175 ? 1.280 -8.668 -5.294 1.00 96.56 175 GLU A CA 1
ATOM 1318 C C . GLU A 1 175 ? 0.985 -8.163 -6.703 1.00 96.56 175 GLU A C 1
ATOM 1320 O O . GLU A 1 175 ? -0.063 -7.568 -6.960 1.00 96.56 175 GLU A O 1
ATOM 1325 N N . THR A 1 176 ? 1.911 -8.404 -7.631 1.00 97.38 176 THR A N 1
ATOM 1326 C CA . THR A 1 176 ? 1.721 -8.074 -9.048 1.00 97.38 176 THR A CA 1
ATOM 1327 C C . THR A 1 176 ? 1.652 -9.350 -9.868 1.00 97.38 176 THR A C 1
ATOM 1329 O O . THR A 1 176 ? 2.592 -10.142 -9.870 1.00 97.38 176 THR A O 1
ATOM 1332 N N . ILE A 1 177 ? 0.554 -9.529 -10.596 1.00 95.75 177 ILE A N 1
ATOM 1333 C CA . ILE A 1 177 ? 0.317 -10.676 -11.475 1.00 95.75 177 ILE A CA 1
ATOM 1334 C C . ILE A 1 177 ? 0.050 -10.213 -12.904 1.00 95.75 177 ILE A C 1
ATOM 1336 O O . ILE A 1 177 ? -0.262 -9.047 -13.151 1.00 95.75 177 ILE A O 1
ATOM 1340 N N . ILE A 1 178 ? 0.155 -11.146 -13.850 1.00 96.12 178 ILE A N 1
ATOM 1341 C CA . ILE A 1 178 ? -0.265 -10.927 -15.232 1.00 96.12 178 ILE A CA 1
ATOM 1342 C C . ILE A 1 178 ? -1.399 -11.879 -15.569 1.00 96.12 178 ILE A C 1
ATOM 1344 O O . ILE A 1 178 ? -1.276 -13.093 -15.400 1.00 96.12 178 ILE A O 1
ATOM 1348 N N . VAL A 1 179 ? -2.499 -11.317 -16.057 1.00 95.75 179 VAL A N 1
ATOM 1349 C CA . VAL A 1 179 ? -3.711 -12.072 -16.380 1.00 95.75 179 VAL A CA 1
ATOM 1350 C C . VAL A 1 179 ? -3.429 -13.032 -17.535 1.00 95.75 179 VAL A C 1
ATOM 1352 O O . VAL A 1 179 ? -3.054 -12.613 -18.627 1.00 95.75 179 VAL A O 1
ATOM 1355 N N . GLY A 1 180 ? -3.619 -14.331 -17.297 1.00 90.69 180 GLY A N 1
ATOM 1356 C CA . GLY A 1 180 ? -3.391 -15.381 -18.296 1.00 90.69 180 GLY A CA 1
ATOM 1357 C C . GLY A 1 180 ? -1.940 -15.866 -18.421 1.00 90.69 180 GLY A C 1
ATOM 1358 O O . GLY A 1 180 ? -1.668 -16.737 -19.251 1.00 90.69 180 GLY A O 1
ATOM 1359 N N . ALA A 1 181 ? -1.015 -15.359 -17.597 1.00 91.38 181 ALA A N 1
ATOM 1360 C CA . ALA A 1 181 ? 0.358 -15.857 -17.558 1.00 91.38 181 ALA A CA 1
ATOM 1361 C C . ALA A 1 181 ? 0.418 -17.285 -16.988 1.00 91.38 181 ALA A C 1
ATOM 1363 O O . ALA A 1 181 ? -0.191 -17.595 -15.966 1.00 91.38 181 ALA A O 1
ATOM 1364 N N . SER A 1 182 ? 1.177 -18.157 -17.649 1.00 91.94 182 SER A N 1
ATOM 1365 C CA . SER A 1 182 ? 1.372 -19.563 -17.264 1.00 91.94 182 SER A CA 1
ATOM 1366 C C . SER A 1 182 ? 2.771 -20.034 -17.669 1.00 91.94 182 SER A C 1
ATOM 1368 O O . SER A 1 182 ? 3.505 -19.299 -18.331 1.00 91.94 182 SER A O 1
ATOM 1370 N N . ALA A 1 183 ? 3.166 -21.246 -17.273 1.00 90.38 183 ALA A N 1
ATOM 1371 C CA . ALA A 1 183 ? 4.451 -21.808 -17.694 1.00 90.38 183 ALA A CA 1
ATOM 1372 C C . ALA A 1 183 ? 4.504 -22.018 -19.219 1.00 90.38 183 ALA A C 1
ATOM 1374 O O . ALA A 1 183 ? 5.560 -21.872 -19.831 1.00 90.38 183 ALA A O 1
ATOM 1375 N N . GLU A 1 184 ? 3.355 -22.312 -19.828 1.00 91.56 184 GLU A N 1
ATOM 1376 C CA . GLU A 1 184 ? 3.179 -22.490 -21.267 1.00 91.56 184 GLU A CA 1
ATOM 1377 C C . GLU A 1 184 ? 3.172 -21.150 -22.016 1.00 91.56 184 GLU A C 1
ATOM 1379 O O . GLU A 1 184 ? 3.662 -21.075 -23.141 1.00 91.56 184 GLU A O 1
ATOM 1384 N N . ASN A 1 185 ? 2.657 -20.090 -21.383 1.00 90.19 185 ASN A N 1
ATOM 1385 C CA . ASN A 1 185 ? 2.622 -18.729 -21.922 1.00 90.19 185 ASN A CA 1
ATOM 1386 C C . ASN A 1 185 ? 3.399 -17.769 -21.004 1.00 90.19 185 ASN A C 1
ATOM 1388 O O . ASN A 1 185 ? 2.783 -17.016 -20.236 1.00 90.19 185 ASN A O 1
ATOM 1392 N N . PRO A 1 186 ? 4.745 -17.798 -21.049 1.00 93.81 186 PRO A N 1
ATOM 1393 C CA . PRO A 1 186 ? 5.565 -16.931 -20.223 1.00 93.81 186 PRO A CA 1
ATOM 1394 C C . PRO A 1 186 ? 5.455 -15.474 -20.676 1.00 93.81 186 PRO A C 1
ATOM 1396 O O . PRO A 1 186 ? 5.356 -15.159 -21.863 1.00 93.81 186 PRO A O 1
ATOM 1399 N N . VAL A 1 187 ? 5.531 -14.566 -19.710 1.00 94.19 187 VAL A N 1
ATOM 1400 C CA . VAL A 1 187 ? 5.532 -13.123 -19.962 1.00 94.19 187 VAL A CA 1
ATOM 1401 C C . VAL A 1 187 ? 6.885 -12.708 -20.533 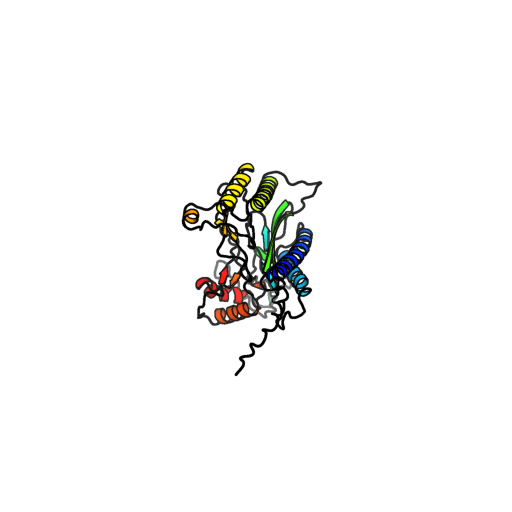1.00 94.19 187 VAL A C 1
ATOM 1403 O O . VAL A 1 187 ? 7.929 -13.066 -19.990 1.00 94.19 187 VAL A O 1
ATOM 1406 N N . THR A 1 188 ? 6.873 -11.891 -21.586 1.00 94.25 188 THR A N 1
ATOM 1407 C CA . THR A 1 188 ? 8.082 -11.364 -22.234 1.00 94.25 188 THR A CA 1
ATOM 1408 C C . THR A 1 188 ? 8.055 -9.839 -22.385 1.00 94.25 188 THR A C 1
ATOM 1410 O O . THR A 1 188 ? 7.021 -9.182 -22.215 1.00 94.25 188 THR A O 1
ATOM 1413 N N . GLY A 1 189 ? 9.206 -9.264 -22.744 1.00 94.88 189 GLY A N 1
ATOM 1414 C CA . GLY A 1 189 ? 9.368 -7.836 -23.028 1.00 94.88 189 GLY A CA 1
ATOM 1415 C C . GLY A 1 189 ? 9.297 -6.955 -21.780 1.00 94.88 189 GLY A C 1
ATOM 1416 O O . GLY A 1 189 ? 9.491 -7.421 -20.660 1.00 94.88 189 GLY A O 1
ATOM 1417 N N . ARG A 1 190 ? 8.949 -5.676 -21.968 1.00 94.81 190 ARG A N 1
ATOM 1418 C CA . ARG A 1 190 ? 8.990 -4.653 -20.904 1.00 94.81 190 ARG A CA 1
ATOM 1419 C C . ARG A 1 190 ? 8.157 -4.985 -19.664 1.00 94.81 190 ARG A C 1
ATOM 1421 O O . ARG A 1 190 ? 8.511 -4.572 -18.565 1.00 94.81 190 ARG A O 1
ATOM 1428 N N . ARG A 1 191 ? 7.075 -5.754 -19.826 1.00 94.44 191 ARG A N 1
ATOM 1429 C CA . ARG A 1 191 ? 6.254 -6.251 -18.708 1.00 94.44 191 ARG A CA 1
ATOM 1430 C C . ARG A 1 191 ? 7.016 -7.253 -17.837 1.00 94.44 191 ARG A C 1
ATOM 1432 O O . ARG A 1 191 ? 6.935 -7.176 -16.617 1.00 94.44 191 ARG A O 1
ATOM 1439 N N . ALA A 1 192 ? 7.774 -8.162 -18.449 1.00 95.25 192 ALA A N 1
ATOM 1440 C CA . ALA A 1 192 ? 8.623 -9.095 -17.714 1.00 95.25 192 ALA A CA 1
ATOM 1441 C C . ALA A 1 192 ? 9.771 -8.358 -17.012 1.00 95.25 192 ALA A C 1
ATOM 1443 O O . ALA A 1 192 ? 10.025 -8.612 -15.835 1.00 95.25 192 ALA A O 1
ATOM 1444 N N . ASP A 1 193 ? 10.402 -7.406 -17.709 1.00 96.12 193 ASP A N 1
ATOM 1445 C CA . ASP A 1 193 ? 11.518 -6.621 -17.173 1.00 96.12 193 ASP A CA 1
ATOM 1446 C C . ASP A 1 193 ? 11.116 -5.873 -15.902 1.00 96.12 193 ASP A C 1
ATOM 1448 O O . ASP A 1 193 ? 11.786 -5.995 -14.881 1.00 96.12 193 ASP A O 1
ATOM 1452 N N . VAL A 1 194 ? 9.998 -5.136 -15.930 1.00 96.50 194 VAL A N 1
ATOM 1453 C CA . VAL A 1 194 ? 9.573 -4.317 -14.785 1.00 96.50 194 VAL A CA 1
ATOM 1454 C C . VAL A 1 194 ? 9.157 -5.160 -13.586 1.00 96.50 194 VAL A C 1
ATOM 1456 O O . VAL A 1 194 ? 9.491 -4.816 -12.453 1.00 96.50 194 VAL A O 1
ATOM 1459 N N . ILE A 1 195 ? 8.500 -6.300 -13.814 1.00 96.12 195 ILE A N 1
ATOM 1460 C CA . ILE A 1 195 ? 8.134 -7.227 -12.737 1.00 96.12 195 ILE A CA 1
ATOM 1461 C C . ILE A 1 195 ? 9.393 -7.837 -12.131 1.00 96.12 195 ILE A C 1
ATOM 1463 O O . ILE A 1 195 ? 9.522 -7.910 -10.907 1.00 96.12 195 ILE A O 1
ATOM 1467 N N . LYS A 1 196 ? 10.364 -8.232 -12.964 1.00 96.12 196 LYS A N 1
ATOM 1468 C CA . LYS A 1 196 ? 11.619 -8.783 -12.457 1.00 96.12 196 LYS A CA 1
ATOM 1469 C C . LYS A 1 196 ? 12.460 -7.727 -11.747 1.00 96.12 196 LYS A C 1
ATOM 1471 O O . LYS A 1 196 ? 13.081 -8.044 -10.728 1.00 96.12 196 LYS A O 1
ATOM 1476 N N . ALA A 1 197 ? 12.434 -6.486 -12.223 1.00 97.44 197 ALA A N 1
ATOM 1477 C CA . ALA A 1 197 ? 13.052 -5.341 -11.572 1.00 97.44 197 ALA A CA 1
ATOM 1478 C C . ALA A 1 197 ? 12.446 -5.101 -10.187 1.00 97.44 197 ALA A C 1
ATOM 1480 O O . ALA A 1 197 ? 13.193 -5.035 -9.214 1.00 97.44 197 ALA A O 1
ATOM 1481 N N . ALA A 1 198 ? 11.113 -5.044 -10.083 1.00 97.50 198 ALA A N 1
ATOM 1482 C CA . ALA A 1 198 ? 10.397 -4.864 -8.822 1.00 97.50 198 ALA A CA 1
ATOM 1483 C C . ALA A 1 198 ? 10.673 -6.008 -7.837 1.00 97.50 198 ALA A C 1
ATOM 1485 O O . ALA A 1 198 ? 11.023 -5.757 -6.688 1.00 97.50 198 ALA A O 1
ATOM 1486 N N . TRP A 1 199 ? 10.621 -7.260 -8.299 1.00 97.31 199 TRP A N 1
ATOM 1487 C CA . TRP A 1 199 ? 10.914 -8.428 -7.465 1.00 97.31 199 TRP A CA 1
ATOM 1488 C C . TRP A 1 199 ? 12.359 -8.422 -6.949 1.00 97.31 199 TRP A C 1
ATOM 1490 O O . TRP A 1 199 ? 12.613 -8.604 -5.761 1.00 97.31 199 TRP A O 1
ATOM 1500 N N . THR A 1 200 ? 13.327 -8.147 -7.827 1.00 97.69 200 THR A N 1
ATOM 1501 C CA . THR A 1 200 ? 14.745 -8.079 -7.437 1.00 97.69 200 THR A CA 1
ATOM 1502 C C . THR A 1 200 ? 15.000 -6.893 -6.499 1.00 97.69 200 THR A C 1
ATOM 1504 O O . THR A 1 200 ? 15.800 -6.994 -5.567 1.00 97.69 200 THR A O 1
ATOM 1507 N N . ALA A 1 201 ? 14.297 -5.775 -6.711 1.00 97.75 201 ALA A N 1
ATOM 1508 C CA . ALA A 1 201 ? 14.331 -4.605 -5.843 1.00 97.75 201 ALA A CA 1
ATOM 1509 C C . ALA A 1 201 ? 13.725 -4.894 -4.453 1.00 97.75 201 ALA A C 1
ATOM 1511 O O . ALA A 1 201 ? 14.269 -4.446 -3.444 1.00 97.75 201 ALA A O 1
ATOM 1512 N N . ALA A 1 202 ? 12.658 -5.691 -4.372 1.00 96.94 202 ALA A N 1
ATOM 1513 C CA . ALA A 1 202 ? 12.094 -6.154 -3.106 1.00 96.94 202 ALA A CA 1
ATOM 1514 C C . ALA A 1 202 ? 13.071 -7.071 -2.355 1.00 96.94 202 ALA A C 1
ATOM 1516 O O . ALA A 1 202 ? 13.357 -6.840 -1.180 1.00 96.94 202 ALA A O 1
ATOM 1517 N N . GLU A 1 203 ? 13.685 -8.033 -3.047 1.00 97.38 203 GLU A N 1
ATOM 1518 C CA . GLU A 1 203 ? 14.684 -8.933 -2.462 1.00 97.38 203 GLU A CA 1
ATOM 1519 C C . GLU A 1 203 ? 15.905 -8.175 -1.905 1.00 97.38 203 GLU A C 1
ATOM 1521 O O . GLU A 1 203 ? 16.393 -8.490 -0.809 1.00 97.38 203 GLU A O 1
ATOM 1526 N N . ILE A 1 204 ? 16.415 -7.163 -2.622 1.00 97.06 204 ILE A N 1
ATOM 1527 C CA . ILE A 1 204 ? 17.534 -6.352 -2.117 1.00 97.06 204 ILE A CA 1
ATOM 1528 C C . ILE A 1 204 ? 17.096 -5.450 -0.961 1.00 97.06 204 ILE A C 1
ATOM 1530 O O . ILE A 1 204 ? 17.853 -5.298 -0.001 1.00 97.06 204 ILE A O 1
ATOM 1534 N N . ALA A 1 205 ? 15.880 -4.893 -1.004 1.00 96.88 205 ALA A N 1
ATOM 1535 C CA . ALA A 1 205 ? 15.344 -4.079 0.080 1.00 96.88 205 ALA A CA 1
ATOM 1536 C C . ALA A 1 205 ? 15.236 -4.902 1.369 1.00 96.88 205 ALA A C 1
ATOM 1538 O O . ALA A 1 205 ? 15.785 -4.493 2.391 1.00 96.88 205 ALA A O 1
ATOM 1539 N N . MET A 1 206 ? 14.668 -6.111 1.302 1.00 94.75 206 MET A N 1
ATOM 1540 C CA . MET A 1 206 ? 14.571 -7.037 2.440 1.00 94.75 206 MET A CA 1
ATOM 1541 C C . MET A 1 206 ? 15.932 -7.367 3.068 1.00 94.75 206 MET A C 1
ATOM 1543 O O . MET A 1 206 ? 16.038 -7.490 4.283 1.00 94.75 206 MET A O 1
ATOM 1547 N N . ARG A 1 207 ? 16.994 -7.481 2.261 1.00 95.81 207 ARG A N 1
ATOM 1548 C CA . ARG A 1 207 ? 18.361 -7.750 2.754 1.00 95.81 207 ARG A CA 1
ATOM 1549 C C . ARG A 1 207 ? 19.071 -6.505 3.288 1.00 95.81 207 ARG A C 1
ATOM 1551 O O . ARG A 1 207 ? 20.023 -6.619 4.061 1.00 95.81 207 ARG A O 1
ATOM 1558 N N . THR A 1 208 ? 18.638 -5.323 2.858 1.00 96.38 208 THR A N 1
ATOM 1559 C CA . THR A 1 208 ? 19.245 -4.038 3.230 1.00 96.38 208 THR A CA 1
ATOM 1560 C C . THR A 1 208 ? 18.592 -3.438 4.474 1.00 96.38 208 THR A C 1
ATOM 1562 O O . THR A 1 208 ? 19.268 -2.738 5.233 1.00 96.38 208 THR A O 1
ATOM 1565 N N . VAL A 1 209 ? 17.314 -3.731 4.724 1.00 95.94 209 VAL A N 1
ATOM 1566 C CA . VAL A 1 209 ? 16.606 -3.365 5.957 1.00 95.94 209 VAL A CA 1
ATOM 1567 C C . VAL A 1 209 ? 17.086 -4.276 7.087 1.00 95.94 209 VAL A C 1
ATOM 1569 O O . VAL A 1 209 ? 16.586 -5.376 7.300 1.00 95.94 209 VAL A O 1
ATOM 1572 N N . LYS A 1 210 ? 18.106 -3.811 7.807 1.00 94.69 210 LYS A N 1
ATOM 1573 C CA . LYS A 1 210 ? 18.683 -4.473 8.982 1.00 94.69 210 LYS A CA 1
ATOM 1574 C C . LYS A 1 210 ? 19.043 -3.438 10.037 1.00 94.69 210 LYS A C 1
ATOM 1576 O O . LYS A 1 210 ? 19.372 -2.304 9.689 1.00 94.69 210 LYS A O 1
ATOM 1581 N N . ALA A 1 211 ? 19.028 -3.830 11.307 1.00 95.62 211 ALA A N 1
ATOM 1582 C CA . ALA A 1 211 ? 19.418 -2.941 12.396 1.00 95.62 211 ALA A CA 1
ATOM 1583 C C . ALA A 1 211 ? 20.808 -2.323 12.144 1.00 95.62 211 ALA A C 1
ATOM 1585 O O . ALA A 1 211 ? 21.729 -2.993 11.671 1.00 95.62 211 ALA A O 1
ATOM 1586 N N . GLY A 1 212 ? 20.937 -1.022 12.404 1.00 95.12 212 GLY A N 1
ATOM 1587 C CA . GLY A 1 212 ? 22.156 -0.246 12.156 1.00 95.12 212 GLY A CA 1
ATOM 1588 C C . GLY A 1 212 ? 22.314 0.291 10.727 1.00 95.12 212 GLY A C 1
ATOM 1589 O O . GLY A 1 212 ? 23.055 1.255 10.534 1.00 95.12 212 GLY A O 1
ATOM 1590 N N . ASN A 1 213 ? 21.599 -0.250 9.732 1.00 96.69 213 ASN A N 1
ATOM 1591 C CA . ASN A 1 213 ? 21.560 0.349 8.395 1.00 96.69 213 ASN A CA 1
ATOM 1592 C C . ASN A 1 213 ? 20.672 1.602 8.363 1.00 96.69 213 ASN A C 1
ATOM 1594 O O . ASN A 1 213 ? 19.804 1.799 9.214 1.00 96.69 213 ASN A O 1
ATOM 1598 N N . LYS A 1 214 ? 20.877 2.437 7.339 1.00 96.88 214 LYS A N 1
ATOM 1599 C CA . LYS A 1 214 ? 20.087 3.651 7.096 1.00 96.88 214 LYS A CA 1
ATOM 1600 C C . LYS A 1 214 ? 19.074 3.455 5.972 1.00 96.88 214 LYS A C 1
ATOM 1602 O O . LYS A 1 214 ? 19.334 2.698 5.036 1.00 96.88 214 LYS A O 1
ATOM 1607 N N . ASN A 1 215 ? 17.976 4.206 6.017 1.00 96.31 215 ASN A N 1
ATOM 1608 C CA . ASN A 1 215 ? 16.962 4.242 4.957 1.00 96.31 215 ASN A CA 1
ATOM 1609 C C . ASN A 1 215 ? 17.545 4.545 3.564 1.00 96.31 215 ASN A C 1
ATOM 1611 O O . ASN A 1 215 ? 17.217 3.852 2.605 1.00 96.31 215 ASN A O 1
ATOM 1615 N N . TRP A 1 216 ? 18.471 5.500 3.462 1.00 97.06 216 TRP A N 1
ATOM 1616 C CA . TRP A 1 216 ? 19.109 5.884 2.197 1.00 97.06 216 TRP A CA 1
ATOM 1617 C C . TRP A 1 216 ? 19.842 4.738 1.492 1.00 97.06 216 TRP A C 1
ATOM 1619 O O . TRP A 1 216 ? 19.817 4.664 0.266 1.00 97.06 216 TRP A O 1
ATOM 1629 N N . ALA A 1 217 ? 20.414 3.792 2.244 1.00 97.19 217 ALA A N 1
ATOM 1630 C CA . ALA A 1 217 ? 21.055 2.619 1.652 1.00 97.19 217 ALA A CA 1
ATOM 1631 C C . ALA A 1 217 ? 20.047 1.747 0.882 1.00 97.19 217 ALA A C 1
ATOM 1633 O O . ALA A 1 217 ? 20.390 1.167 -0.148 1.00 97.19 217 ALA A O 1
ATOM 1634 N N . VAL A 1 218 ? 18.796 1.679 1.356 1.00 97.56 218 VAL A N 1
ATOM 1635 C CA . VAL A 1 218 ? 17.705 0.974 0.670 1.00 97.56 218 VAL A CA 1
ATOM 1636 C C . VAL A 1 218 ? 17.315 1.727 -0.600 1.00 97.56 218 VAL A C 1
ATOM 1638 O O . VAL A 1 218 ? 17.272 1.122 -1.668 1.00 97.56 218 VAL A O 1
ATOM 1641 N N . THR A 1 219 ? 17.108 3.045 -0.508 1.00 97.44 219 THR A N 1
ATOM 1642 C CA . THR A 1 219 ? 16.781 3.908 -1.656 1.00 97.44 219 THR A CA 1
ATOM 1643 C C . THR A 1 219 ? 17.810 3.771 -2.783 1.00 97.44 219 THR A C 1
ATOM 1645 O O . THR A 1 219 ? 17.446 3.562 -3.941 1.00 97.44 219 THR A O 1
ATOM 1648 N N . GLU A 1 220 ? 19.102 3.829 -2.455 1.00 97.06 220 GLU A N 1
ATOM 1649 C CA . GLU A 1 220 ? 20.194 3.695 -3.425 1.00 97.06 220 GLU A CA 1
ATOM 1650 C C . GLU A 1 220 ? 20.302 2.278 -4.007 1.00 97.06 220 GLU A C 1
ATOM 1652 O O . GLU A 1 220 ? 20.580 2.108 -5.197 1.00 97.06 220 GLU A O 1
ATOM 1657 N N . ALA A 1 221 ? 20.095 1.240 -3.191 1.00 97.19 221 ALA A N 1
ATOM 1658 C CA . ALA A 1 221 ? 20.118 -0.145 -3.656 1.00 97.19 221 ALA A CA 1
ATOM 1659 C C . ALA A 1 221 ? 18.973 -0.432 -4.637 1.00 97.19 221 ALA A C 1
ATOM 1661 O O . ALA A 1 221 ? 19.219 -0.958 -5.724 1.00 97.19 221 ALA A O 1
ATOM 1662 N N . VAL A 1 222 ? 17.748 -0.027 -4.291 1.00 97.81 222 VAL A N 1
ATOM 1663 C CA . VAL A 1 222 ? 16.564 -0.175 -5.150 1.00 97.81 222 VAL A CA 1
ATOM 1664 C C . VAL A 1 222 ? 16.742 0.592 -6.461 1.00 97.81 222 VAL A C 1
ATOM 1666 O O . VAL A 1 222 ? 16.486 0.039 -7.529 1.00 97.81 222 VAL A O 1
ATOM 1669 N N . GLY A 1 223 ? 17.258 1.826 -6.406 1.00 96.88 223 GLY A N 1
ATOM 1670 C CA . GLY A 1 223 ? 17.536 2.627 -7.601 1.00 96.88 223 GLY A CA 1
ATOM 1671 C C . GLY A 1 223 ? 18.530 1.964 -8.559 1.00 96.88 223 GLY A C 1
ATOM 1672 O O . GLY A 1 223 ? 18.289 1.928 -9.765 1.00 96.88 223 GLY A O 1
ATOM 1673 N N . ARG A 1 224 ? 19.619 1.385 -8.034 1.00 97.06 224 ARG A N 1
ATOM 1674 C CA . ARG A 1 224 ? 20.608 0.657 -8.849 1.00 97.06 224 ARG A CA 1
ATOM 1675 C C . ARG A 1 224 ? 20.033 -0.606 -9.482 1.00 97.06 224 ARG A C 1
ATOM 1677 O O . ARG A 1 224 ? 20.312 -0.868 -10.648 1.00 97.06 224 ARG A O 1
ATOM 1684 N N . VAL A 1 225 ? 19.235 -1.373 -8.736 1.00 96.94 225 VAL A N 1
ATOM 1685 C CA . VAL A 1 225 ? 18.602 -2.590 -9.265 1.00 96.94 225 VAL A CA 1
ATOM 1686 C C . VAL A 1 225 ? 17.609 -2.249 -10.366 1.00 96.94 225 VAL A C 1
ATOM 1688 O O . VAL A 1 225 ? 17.684 -2.846 -11.431 1.00 96.94 225 VAL A O 1
ATOM 1691 N N . ALA A 1 226 ? 16.725 -1.271 -10.153 1.00 96.62 226 ALA A N 1
ATOM 1692 C CA . ALA A 1 226 ? 15.760 -0.866 -11.172 1.00 96.62 226 ALA A CA 1
ATOM 1693 C C . ALA A 1 226 ? 16.451 -0.397 -12.466 1.00 96.62 226 ALA A C 1
ATOM 1695 O O . ALA A 1 226 ? 16.036 -0.786 -13.557 1.00 96.62 226 ALA A O 1
ATOM 1696 N N . ALA A 1 227 ? 17.552 0.354 -12.344 1.00 95.94 227 ALA A N 1
ATOM 1697 C CA . ALA A 1 227 ? 18.321 0.829 -13.492 1.00 95.94 227 ALA A CA 1
ATOM 1698 C C . ALA A 1 227 ? 18.937 -0.305 -14.332 1.00 95.94 227 ALA A C 1
ATOM 1700 O O . ALA A 1 227 ? 19.038 -0.157 -15.543 1.00 95.94 227 ALA A O 1
ATOM 1701 N N . ALA A 1 228 ? 19.302 -1.443 -13.729 1.00 96.44 228 ALA A N 1
ATOM 1702 C CA . ALA A 1 228 ? 19.829 -2.598 -14.467 1.00 96.44 228 ALA A CA 1
ATOM 1703 C C . ALA A 1 228 ? 18.798 -3.262 -15.403 1.00 96.44 228 ALA A C 1
ATOM 1705 O O . ALA A 1 228 ? 19.183 -4.036 -16.274 1.00 96.44 228 ALA A O 1
ATOM 1706 N N . TRP A 1 229 ? 17.510 -2.960 -15.227 1.00 96.12 229 TRP A N 1
ATOM 1707 C CA . TRP A 1 229 ? 16.402 -3.440 -16.061 1.00 96.12 229 TRP A CA 1
ATOM 1708 C C . TRP A 1 229 ? 15.805 -2.331 -16.943 1.00 96.12 229 TRP A C 1
ATOM 1710 O O . TRP A 1 229 ? 14.660 -2.439 -17.398 1.00 96.12 229 TRP A O 1
ATOM 1720 N N . ASP A 1 230 ? 16.530 -1.220 -17.114 1.00 95.94 230 ASP A N 1
ATOM 1721 C CA . ASP A 1 230 ? 16.046 -0.005 -17.777 1.00 95.94 230 ASP A CA 1
ATOM 1722 C C . ASP A 1 230 ? 14.712 0.491 -17.192 1.00 95.94 230 ASP A C 1
ATOM 1724 O O . ASP A 1 230 ? 13.819 0.942 -17.905 1.00 95.94 230 ASP A O 1
ATOM 1728 N N . CYS A 1 231 ? 14.532 0.346 -15.880 1.00 97.00 231 CYS A N 1
ATOM 1729 C CA . CYS A 1 231 ? 13.336 0.766 -15.160 1.00 97.00 231 CYS A CA 1
ATOM 1730 C C . CYS A 1 231 ? 13.672 1.844 -14.121 1.00 97.00 231 CYS A C 1
ATOM 1732 O O . CYS A 1 231 ? 14.828 2.039 -13.728 1.00 97.00 231 CYS A O 1
ATOM 1734 N N . LYS A 1 232 ? 12.643 2.539 -13.633 1.00 96.75 232 LYS A N 1
ATOM 1735 C CA . LYS A 1 232 ? 12.774 3.572 -12.599 1.00 96.75 232 LYS A CA 1
ATOM 1736 C C . LYS A 1 232 ? 11.844 3.283 -11.426 1.00 96.75 232 LYS A C 1
ATOM 1738 O O . LYS A 1 232 ? 10.672 2.994 -11.659 1.00 96.75 232 LYS A O 1
ATOM 1743 N N . PRO A 1 233 ? 12.311 3.377 -10.168 1.00 97.25 233 PRO A N 1
ATOM 1744 C CA . PRO A 1 233 ? 11.400 3.389 -9.032 1.00 97.25 233 PRO A CA 1
ATOM 1745 C C . PRO A 1 233 ? 10.475 4.604 -9.129 1.00 97.25 233 PRO A C 1
ATOM 1747 O O . PRO A 1 233 ? 10.895 5.670 -9.590 1.00 97.25 233 PRO A O 1
ATOM 1750 N N . VAL A 1 234 ? 9.231 4.447 -8.694 1.00 96.25 234 VAL A N 1
ATOM 1751 C CA . VAL A 1 234 ? 8.247 5.528 -8.746 1.00 96.25 234 VAL A CA 1
ATOM 1752 C C . VAL A 1 234 ? 8.640 6.639 -7.765 1.00 96.25 234 VAL A C 1
ATOM 1754 O O . VAL A 1 234 ? 8.888 6.379 -6.587 1.00 96.25 234 VAL A O 1
ATOM 1757 N N . GLU A 1 235 ? 8.731 7.870 -8.268 1.00 95.25 235 GLU A N 1
ATOM 1758 C CA . GLU A 1 235 ? 9.180 9.048 -7.519 1.00 95.25 235 GLU A CA 1
ATOM 1759 C C . GLU A 1 235 ? 8.287 9.326 -6.305 1.00 95.25 235 GLU A C 1
ATOM 1761 O O . GLU A 1 235 ? 7.061 9.390 -6.401 1.00 95.25 235 GLU A O 1
ATOM 1766 N N . GLY A 1 236 ? 8.919 9.520 -5.147 1.00 93.56 236 GLY A N 1
ATOM 1767 C CA . GLY A 1 236 ? 8.259 9.984 -3.930 1.00 93.56 236 GLY A CA 1
ATOM 1768 C C . GLY A 1 236 ? 7.459 8.929 -3.166 1.00 93.56 236 GLY A C 1
ATOM 1769 O O . GLY A 1 236 ? 6.888 9.265 -2.130 1.00 93.56 236 GLY A O 1
ATOM 1770 N N . MET A 1 237 ? 7.425 7.675 -3.626 1.00 94.38 237 MET A N 1
ATOM 1771 C CA . MET A 1 237 ? 6.704 6.600 -2.935 1.00 94.38 237 MET A CA 1
ATOM 1772 C C . MET A 1 237 ? 7.405 6.200 -1.636 1.00 94.38 237 MET A C 1
ATOM 1774 O O . MET A 1 237 ? 8.636 6.218 -1.553 1.00 94.38 237 MET A O 1
ATOM 1778 N N . LEU A 1 238 ? 6.619 5.867 -0.607 1.00 95.38 238 LEU A N 1
ATOM 1779 C CA . LEU A 1 238 ? 7.100 5.739 0.769 1.00 95.38 238 LEU A CA 1
ATOM 1780 C C . LEU A 1 238 ? 6.857 4.340 1.334 1.00 95.38 238 LEU A C 1
ATOM 1782 O O . LEU A 1 238 ? 5.718 3.907 1.456 1.00 95.38 238 LEU A O 1
ATOM 1786 N N . SER A 1 239 ? 7.920 3.698 1.812 1.00 96.81 239 SER A N 1
ATOM 1787 C CA . SER A 1 239 ? 7.811 2.584 2.759 1.00 96.81 239 SER A CA 1
ATOM 1788 C C . SER A 1 239 ? 7.854 3.136 4.182 1.00 96.81 239 SER A C 1
ATOM 1790 O O . SER A 1 239 ? 8.754 3.912 4.517 1.00 96.81 239 SER A O 1
ATOM 1792 N N . CYS A 1 240 ? 6.903 2.753 5.029 1.00 96.56 240 CYS A N 1
ATOM 1793 C CA . CYS A 1 240 ? 6.727 3.355 6.351 1.00 96.56 240 CYS A CA 1
ATOM 1794 C C . CYS A 1 240 ? 6.945 2.345 7.478 1.00 96.56 240 CYS A C 1
ATOM 1796 O O . CYS A 1 240 ? 6.580 1.172 7.376 1.00 96.56 240 CYS A O 1
ATOM 1798 N N . GLN A 1 241 ? 7.490 2.828 8.594 1.00 96.06 241 GLN A N 1
ATOM 1799 C CA . GLN A 1 241 ? 7.431 2.104 9.856 1.00 96.06 241 GLN A CA 1
ATOM 1800 C C . GLN A 1 241 ? 5.971 1.945 10.293 1.00 96.06 241 GLN A C 1
ATOM 1802 O O . GLN A 1 241 ? 5.179 2.885 10.199 1.00 96.06 241 GLN A O 1
ATOM 1807 N N . GLN A 1 242 ? 5.643 0.773 10.824 1.00 94.50 242 GLN A N 1
ATOM 1808 C CA . GLN A 1 242 ? 4.329 0.451 11.359 1.00 94.50 242 GLN A CA 1
ATOM 1809 C C . GLN A 1 242 ? 4.399 0.287 12.877 1.00 94.50 242 GLN A C 1
ATOM 1811 O O . GLN A 1 242 ? 5.328 -0.311 13.425 1.00 94.50 242 GLN A O 1
ATOM 1816 N N . THR A 1 243 ? 3.401 0.827 13.563 1.00 93.81 243 THR A N 1
ATOM 1817 C CA . THR A 1 243 ? 3.179 0.638 14.997 1.00 93.81 243 THR A CA 1
ATOM 1818 C C . THR A 1 243 ? 1.698 0.365 15.246 1.00 93.81 243 THR A C 1
ATOM 1820 O O . THR A 1 243 ? 0.884 0.345 14.320 1.00 93.81 243 THR A O 1
ATOM 1823 N N . GLN A 1 244 ? 1.321 0.117 16.500 1.00 93.56 244 GLN A N 1
ATOM 1824 C CA . GLN A 1 244 ? -0.072 -0.156 16.829 1.00 93.56 244 GLN A CA 1
ATOM 1825 C C . GLN A 1 244 ? -0.974 1.017 16.398 1.00 93.56 244 GLN A C 1
ATOM 1827 O O . GLN A 1 244 ? -0.813 2.141 16.870 1.00 93.56 244 GLN A O 1
ATOM 1832 N N . ASN A 1 245 ? -1.949 0.729 15.534 1.00 93.06 245 ASN A N 1
ATOM 1833 C CA . ASN A 1 245 ? -2.901 1.661 14.922 1.00 93.06 245 ASN A CA 1
ATOM 1834 C C . ASN A 1 245 ? -2.298 2.664 13.921 1.00 93.06 245 ASN A C 1
ATOM 1836 O O . ASN A 1 245 ? -3.002 3.584 13.512 1.00 93.06 245 ASN A O 1
ATOM 1840 N N . VAL A 1 246 ? -1.034 2.512 13.512 1.00 93.25 246 VAL A N 1
ATOM 1841 C CA . VAL A 1 246 ? -0.367 3.440 12.585 1.00 93.25 246 VAL A CA 1
ATOM 1842 C C . VAL A 1 246 ? 0.399 2.658 11.523 1.00 93.25 246 VAL A C 1
ATOM 1844 O O . VAL A 1 246 ? 1.372 1.974 11.833 1.00 93.25 246 VAL A O 1
ATOM 1847 N N . ILE A 1 247 ? -0.012 2.788 10.259 1.00 93.25 247 ILE A N 1
ATOM 1848 C CA . ILE A 1 247 ? 0.706 2.199 9.113 1.00 93.25 247 ILE A CA 1
ATOM 1849 C C . ILE A 1 247 ? 1.680 3.177 8.451 1.00 93.25 247 ILE A C 1
ATOM 1851 O O . ILE A 1 247 ? 2.605 2.748 7.770 1.00 93.25 247 ILE A O 1
ATOM 1855 N N . ASP A 1 248 ? 1.488 4.481 8.657 1.00 91.62 248 ASP A N 1
ATOM 1856 C CA . ASP A 1 248 ? 2.275 5.560 8.066 1.00 91.62 248 ASP A CA 1
ATOM 1857 C C . ASP A 1 248 ? 3.125 6.287 9.117 1.00 91.62 248 ASP A C 1
ATOM 1859 O O . ASP A 1 248 ? 3.068 7.509 9.286 1.00 91.62 248 ASP A O 1
ATOM 1863 N N . GLY A 1 249 ? 3.952 5.515 9.827 1.00 91.81 249 GLY A N 1
ATOM 1864 C CA . GLY A 1 249 ? 4.846 6.011 10.868 1.00 91.81 249 GLY A CA 1
ATOM 1865 C C . GLY A 1 249 ? 5.832 7.086 10.395 1.00 91.81 249 GLY A C 1
ATOM 1866 O O . GLY A 1 249 ? 5.988 7.379 9.208 1.00 91.81 249 GLY A O 1
ATOM 1867 N N . LYS A 1 250 ? 6.514 7.711 11.359 1.00 91.88 250 LYS A N 1
ATOM 1868 C CA . LYS A 1 250 ? 7.421 8.844 11.100 1.00 91.88 250 LYS A CA 1
ATOM 1869 C C . LYS A 1 250 ? 8.706 8.430 10.387 1.00 91.88 250 LYS A C 1
ATOM 1871 O O . LYS A 1 250 ? 9.201 9.175 9.550 1.00 91.88 250 LYS A O 1
ATOM 1876 N N . LYS A 1 251 ? 9.231 7.242 10.700 1.00 95.69 251 LYS A N 1
ATOM 1877 C CA . LYS A 1 251 ? 10.402 6.688 10.020 1.00 95.69 251 LYS A CA 1
ATOM 1878 C C . LYS A 1 251 ? 9.981 6.130 8.666 1.00 95.69 251 LYS A C 1
ATOM 1880 O O . LYS A 1 251 ? 9.062 5.313 8.591 1.00 95.69 251 LYS A O 1
ATOM 1885 N N . ARG A 1 252 ? 10.637 6.594 7.603 1.00 96.62 252 ARG A N 1
ATOM 1886 C CA . ARG A 1 252 ? 10.245 6.296 6.222 1.00 96.62 252 ARG A CA 1
ATOM 1887 C C . ARG A 1 252 ? 11.462 6.030 5.338 1.00 96.62 252 ARG A C 1
ATOM 1889 O O . ARG A 1 252 ? 12.564 6.516 5.602 1.00 96.62 252 ARG A O 1
ATOM 1896 N N . ILE A 1 253 ? 11.240 5.266 4.279 1.00 97.31 253 ILE A N 1
ATOM 1897 C CA . ILE A 1 253 ? 12.149 5.080 3.146 1.00 97.31 253 ILE A CA 1
ATOM 1898 C C . ILE A 1 253 ? 11.441 5.679 1.937 1.00 97.31 253 ILE A C 1
ATOM 1900 O O . ILE A 1 253 ? 10.250 5.441 1.758 1.00 97.31 253 ILE A O 1
ATOM 1904 N N . ILE A 1 254 ? 12.157 6.455 1.130 1.00 96.81 254 ILE A N 1
ATOM 1905 C CA . ILE A 1 254 ? 11.614 7.092 -0.071 1.00 96.81 254 ILE A CA 1
ATOM 1906 C C . ILE A 1 254 ? 12.215 6.462 -1.323 1.00 96.81 254 ILE A C 1
ATOM 1908 O O . ILE A 1 254 ? 13.420 6.205 -1.375 1.00 96.81 254 ILE A O 1
ATOM 1912 N N . LEU A 1 255 ? 11.389 6.217 -2.333 1.00 95.62 255 LEU A N 1
ATOM 1913 C CA . LEU A 1 255 ? 11.825 5.775 -3.651 1.00 95.62 255 LEU A CA 1
ATOM 1914 C C . LEU A 1 255 ? 12.042 6.979 -4.564 1.00 95.62 255 LEU A C 1
ATOM 1916 O O . LEU A 1 255 ? 11.230 7.900 -4.582 1.00 95.62 255 LEU A O 1
ATOM 1920 N N . ASN A 1 256 ? 13.153 6.953 -5.309 1.00 94.81 256 ASN A N 1
ATOM 1921 C CA . ASN A 1 256 ? 13.490 7.933 -6.349 1.00 94.81 256 ASN A CA 1
ATOM 1922 C C . ASN A 1 256 ? 13.121 9.392 -5.974 1.00 94.81 256 ASN A C 1
ATOM 1924 O O . ASN A 1 256 ? 12.301 9.998 -6.652 1.00 94.81 256 ASN A O 1
ATOM 1928 N N . PRO A 1 257 ? 13.642 9.954 -4.863 1.00 95.19 257 PRO A N 1
ATOM 1929 C CA . PRO A 1 257 ? 13.229 11.277 -4.402 1.00 95.19 257 PRO A CA 1
ATOM 1930 C C . PRO A 1 257 ? 13.726 12.394 -5.322 1.00 95.19 257 PRO A C 1
ATOM 1932 O O . PRO A 1 257 ? 14.887 12.401 -5.744 1.00 95.19 257 PRO A O 1
ATOM 1935 N N . SER A 1 258 ? 12.881 13.404 -5.519 1.00 93.75 258 SER A N 1
ATOM 1936 C CA . SER A 1 258 ? 13.276 14.683 -6.113 1.00 93.75 258 SER A CA 1
ATOM 1937 C C . SER A 1 258 ? 14.290 15.436 -5.239 1.00 93.75 258 SER A C 1
ATOM 1939 O O . SER A 1 258 ? 14.421 15.195 -4.037 1.00 93.75 258 SER A O 1
ATOM 1941 N N . GLU A 1 259 ? 14.991 16.411 -5.822 1.00 91.69 259 GLU A N 1
ATOM 1942 C CA . GLU A 1 259 ? 15.960 17.249 -5.095 1.00 91.69 259 GLU A CA 1
ATOM 1943 C C . GLU A 1 259 ? 15.338 18.020 -3.920 1.00 91.69 259 GLU A C 1
ATOM 1945 O O . GLU A 1 259 ? 16.008 18.263 -2.917 1.00 91.69 259 GLU A O 1
ATOM 1950 N N . ALA A 1 260 ? 14.056 18.387 -4.018 1.00 92.88 260 ALA A N 1
ATOM 1951 C CA . ALA A 1 260 ? 13.327 19.005 -2.913 1.00 92.88 260 ALA A CA 1
ATOM 1952 C C . ALA A 1 260 ? 13.095 17.997 -1.778 1.00 92.88 260 ALA A C 1
ATOM 1954 O O . ALA A 1 260 ? 13.462 18.257 -0.634 1.00 92.88 260 ALA A O 1
ATOM 1955 N N . GLN A 1 261 ? 12.593 16.805 -2.113 1.00 93.38 261 GLN A N 1
ATOM 1956 C CA . GLN A 1 261 ? 12.340 15.748 -1.133 1.00 93.38 261 GLN A CA 1
ATOM 1957 C C . GLN A 1 261 ? 13.622 15.319 -0.418 1.00 93.38 261 GLN A C 1
ATOM 1959 O O . GLN A 1 261 ? 13.604 15.153 0.794 1.00 93.38 261 GLN A O 1
ATOM 1964 N N . LYS A 1 262 ? 14.762 15.218 -1.115 1.00 92.69 262 LYS A N 1
ATOM 1965 C CA . LYS A 1 262 ? 16.051 14.869 -0.487 1.00 92.69 262 LYS A CA 1
ATOM 1966 C C . LYS A 1 262 ? 16.462 15.810 0.648 1.00 92.69 262 LYS A C 1
ATOM 1968 O O . LYS A 1 262 ? 17.124 15.362 1.577 1.00 92.69 262 LYS A O 1
ATOM 1973 N N . LYS A 1 263 ? 16.100 17.096 0.574 1.00 92.12 263 LYS A N 1
ATOM 1974 C CA . LYS A 1 263 ? 16.459 18.099 1.592 1.00 92.12 263 LYS A CA 1
ATOM 1975 C C . LYS A 1 263 ? 15.594 18.006 2.843 1.00 92.12 263 LYS A C 1
ATOM 1977 O O . LYS A 1 263 ? 16.068 18.315 3.930 1.00 92.12 263 LYS A O 1
ATOM 1982 N N . GLU A 1 264 ? 14.339 17.609 2.678 1.00 90.81 264 GLU A N 1
ATOM 1983 C CA . GLU A 1 264 ? 13.351 17.544 3.758 1.00 90.81 264 GLU A CA 1
ATOM 1984 C C . GLU A 1 264 ? 13.279 16.153 4.402 1.00 90.81 264 GLU A C 1
ATOM 1986 O O . GLU A 1 264 ? 12.807 16.011 5.529 1.00 90.81 264 GLU A O 1
ATOM 1991 N N . PHE A 1 265 ? 13.743 15.117 3.699 1.00 92.88 265 PHE A N 1
ATOM 1992 C CA . PHE A 1 265 ? 13.584 13.737 4.132 1.00 92.88 265 PHE A CA 1
ATOM 1993 C C . PHE A 1 265 ? 14.624 13.327 5.178 1.00 92.88 265 PHE A C 1
ATOM 1995 O O . PHE A 1 265 ? 15.834 13.340 4.940 1.00 92.88 265 PHE A O 1
ATOM 2002 N N . GLU A 1 266 ? 14.137 12.913 6.346 1.00 93.06 266 GLU A N 1
ATOM 2003 C CA . GLU A 1 266 ? 14.975 12.548 7.483 1.00 93.06 266 GLU A CA 1
ATOM 2004 C C . GLU A 1 266 ? 15.770 11.258 7.220 1.00 93.06 266 GLU A C 1
ATOM 2006 O O . GLU A 1 266 ? 15.241 10.232 6.777 1.00 93.06 266 GLU A O 1
ATOM 2011 N N . ALA A 1 267 ? 17.066 11.288 7.533 1.00 95.31 267 ALA A N 1
ATOM 2012 C CA . ALA A 1 267 ? 17.889 10.088 7.560 1.00 95.31 267 ALA A CA 1
ATOM 2013 C C . ALA A 1 267 ? 17.599 9.297 8.841 1.00 95.31 267 ALA A C 1
ATOM 2015 O O . ALA A 1 267 ? 17.907 9.757 9.939 1.00 95.31 267 ALA A O 1
ATOM 2016 N N . VAL A 1 268 ? 17.060 8.085 8.700 1.00 96.06 268 VAL A N 1
ATOM 2017 C CA . VAL A 1 268 ? 16.734 7.220 9.841 1.00 96.06 268 VAL A CA 1
ATOM 2018 C C . VAL A 1 268 ? 17.578 5.955 9.832 1.00 96.06 268 VAL A C 1
ATOM 2020 O O . VAL A 1 268 ? 17.867 5.390 8.775 1.00 96.06 268 VAL A O 1
ATOM 2023 N N . THR A 1 269 ? 17.952 5.506 11.028 1.00 97.19 269 THR A N 1
ATOM 2024 C CA . THR A 1 269 ? 18.627 4.225 11.253 1.00 97.19 269 THR A CA 1
ATOM 2025 C C . THR A 1 269 ? 17.605 3.202 11.735 1.00 97.19 269 THR A C 1
ATOM 2027 O O . THR A 1 269 ? 16.823 3.487 12.650 1.00 97.19 269 THR A O 1
ATOM 2030 N N . PHE A 1 270 ? 17.620 2.020 11.125 1.00 96.94 270 PHE A N 1
ATOM 2031 C CA . PHE A 1 270 ? 16.773 0.902 11.527 1.00 96.94 270 PHE A CA 1
ATOM 2032 C C . PHE A 1 270 ? 17.216 0.351 12.882 1.00 96.94 270 PHE A C 1
ATOM 2034 O O . PHE A 1 270 ? 18.417 0.239 13.155 1.00 96.94 270 PHE A O 1
ATOM 2041 N N . ALA A 1 271 ? 16.248 -0.032 13.708 1.00 95.50 271 ALA A N 1
ATOM 2042 C CA . ALA A 1 271 ? 16.484 -0.643 15.012 1.00 95.50 271 ALA A CA 1
ATOM 2043 C C . ALA A 1 271 ? 15.817 -2.022 15.118 1.00 95.50 271 ALA A C 1
ATOM 2045 O O . ALA A 1 271 ? 14.907 -2.359 14.360 1.00 95.50 271 ALA A O 1
ATOM 2046 N N . GLU A 1 272 ? 16.284 -2.833 16.066 1.00 93.56 272 GLU A N 1
ATOM 2047 C CA . GLU A 1 272 ? 15.645 -4.110 16.385 1.00 93.56 272 GLU A CA 1
ATOM 2048 C C . GLU A 1 272 ? 14.237 -3.899 16.957 1.00 93.56 272 GLU A C 1
ATOM 2050 O O . GLU A 1 272 ? 13.963 -2.907 17.634 1.00 93.56 272 GLU A O 1
ATOM 2055 N N . GLY A 1 273 ? 13.335 -4.842 16.677 1.00 91.00 273 GLY A N 1
ATOM 2056 C CA . GLY A 1 273 ? 11.941 -4.778 17.127 1.00 91.00 273 GLY A CA 1
ATOM 2057 C C . GLY A 1 273 ? 11.051 -3.817 16.332 1.00 91.00 273 GLY A C 1
ATOM 2058 O O . GLY A 1 273 ? 9.872 -3.685 16.654 1.00 91.00 273 GLY A O 1
ATOM 2059 N N . GLU A 1 274 ? 11.572 -3.160 15.292 1.00 93.69 274 GLU A N 1
ATOM 2060 C CA . GLU A 1 274 ? 10.766 -2.330 14.398 1.00 93.69 274 GLU A CA 1
ATOM 2061 C C . GLU A 1 274 ? 10.033 -3.164 13.346 1.00 93.69 274 GLU A C 1
ATOM 2063 O O . GLU A 1 274 ? 10.587 -4.099 12.769 1.00 93.69 274 GLU A O 1
ATOM 2068 N N . VAL A 1 275 ? 8.793 -2.772 13.050 1.00 95.12 275 VAL A N 1
ATOM 2069 C CA . VAL A 1 275 ? 7.990 -3.338 11.963 1.00 95.12 275 VAL A CA 1
ATOM 2070 C C . VAL A 1 275 ? 7.895 -2.313 10.843 1.00 95.12 275 VAL A C 1
ATOM 2072 O O . VAL A 1 275 ? 7.715 -1.122 11.095 1.00 95.12 275 VAL A O 1
ATOM 2075 N N . TRP A 1 276 ? 8.032 -2.772 9.604 1.00 96.50 276 TRP A N 1
ATOM 2076 C CA . TRP A 1 276 ? 8.078 -1.925 8.418 1.00 96.50 276 TRP A CA 1
ATOM 2077 C C . TRP A 1 276 ? 7.184 -2.498 7.324 1.00 96.50 276 TRP A C 1
ATOM 2079 O O . TRP A 1 276 ? 7.249 -3.691 7.032 1.00 96.50 276 TRP A O 1
ATOM 2089 N N . GLY A 1 277 ? 6.378 -1.637 6.703 1.00 96.06 277 GLY A N 1
ATOM 2090 C CA . GLY A 1 277 ? 5.721 -1.929 5.434 1.00 96.06 277 GLY A CA 1
ATOM 2091 C C . GLY A 1 277 ? 6.648 -1.510 4.303 1.00 96.06 277 GLY A C 1
ATOM 2092 O O . GLY A 1 277 ? 6.839 -0.312 4.090 1.00 96.06 277 GLY A O 1
ATOM 2093 N N . ILE A 1 278 ? 7.260 -2.486 3.633 1.00 96.56 278 ILE A N 1
ATOM 2094 C CA . ILE A 1 278 ? 8.148 -2.255 2.491 1.00 96.56 278 ILE A CA 1
ATOM 2095 C C . ILE A 1 278 ? 7.312 -2.279 1.217 1.00 96.56 278 ILE A C 1
ATOM 2097 O O . ILE A 1 278 ? 6.693 -3.292 0.907 1.00 96.56 278 ILE A O 1
ATOM 2101 N N . ASP A 1 279 ? 7.318 -1.163 0.499 1.00 96.31 279 ASP A N 1
ATOM 2102 C CA . ASP A 1 279 ? 6.560 -0.961 -0.731 1.00 96.31 279 ASP A CA 1
ATOM 2103 C C . ASP A 1 279 ? 7.516 -0.579 -1.866 1.00 96.31 279 ASP A C 1
ATOM 2105 O O . ASP A 1 279 ? 8.263 0.400 -1.763 1.00 96.31 279 ASP A O 1
ATOM 2109 N N . ILE A 1 280 ? 7.532 -1.400 -2.918 1.00 97.19 280 ILE A N 1
ATOM 2110 C CA . ILE A 1 280 ? 8.456 -1.306 -4.050 1.00 97.19 280 ILE A CA 1
ATOM 2111 C C . ILE A 1 280 ? 7.651 -1.154 -5.331 1.00 97.19 280 ILE A C 1
ATOM 2113 O O . ILE A 1 280 ? 7.135 -2.118 -5.893 1.00 97.19 280 ILE A O 1
ATOM 2117 N N . LEU A 1 281 ? 7.605 0.081 -5.818 1.00 96.50 281 LEU A N 1
ATOM 2118 C CA . LEU A 1 281 ? 6.888 0.461 -7.027 1.00 96.50 281 LEU A CA 1
ATOM 2119 C C . LEU A 1 281 ? 7.912 0.819 -8.098 1.00 96.50 281 LEU A C 1
ATOM 2121 O O . LEU A 1 281 ? 8.738 1.716 -7.910 1.00 96.50 281 LEU A O 1
ATOM 2125 N N . VAL A 1 282 ? 7.871 0.106 -9.221 1.00 97.31 282 VAL A N 1
ATOM 2126 C CA . VAL A 1 282 ? 8.800 0.285 -10.339 1.00 97.31 282 VAL A CA 1
ATOM 2127 C C . VAL A 1 282 ? 8.005 0.520 -11.617 1.00 97.31 282 VAL A C 1
ATOM 2129 O O . VAL A 1 282 ? 7.007 -0.146 -11.874 1.00 97.31 282 VAL A O 1
ATOM 2132 N N . SER A 1 283 ? 8.458 1.481 -12.413 1.00 96.25 283 SER A N 1
ATOM 2133 C CA . SER A 1 283 ? 7.862 1.887 -13.678 1.00 96.25 283 SER A CA 1
ATOM 2134 C C . SER A 1 283 ? 8.807 1.602 -14.841 1.00 96.25 283 SER A C 1
ATOM 2136 O O . SER A 1 283 ? 10.030 1.721 -14.724 1.00 96.25 283 SER A O 1
ATOM 2138 N N . THR A 1 284 ? 8.220 1.269 -15.989 1.00 95.69 284 THR A N 1
ATOM 2139 C CA . THR A 1 284 ? 8.915 1.221 -17.281 1.00 95.69 284 THR A CA 1
ATOM 2140 C C . THR A 1 284 ? 9.130 2.607 -17.891 1.00 95.69 284 THR A C 1
ATOM 2142 O O . THR A 1 284 ? 9.801 2.700 -18.915 1.00 95.69 284 THR A O 1
ATOM 2145 N N . GLY A 1 285 ? 8.512 3.654 -17.332 1.00 91.31 285 GLY A N 1
ATOM 2146 C CA . GLY A 1 285 ? 8.632 5.030 -17.813 1.00 91.31 285 GLY A CA 1
ATOM 2147 C C . GLY A 1 285 ? 10.008 5.637 -17.535 1.00 91.31 285 GLY A C 1
ATOM 2148 O O . GLY A 1 285 ? 10.671 5.286 -16.560 1.00 91.31 285 GLY A O 1
ATOM 2149 N N . GLU A 1 286 ? 10.423 6.577 -18.384 1.00 85.38 286 GLU A N 1
ATOM 2150 C CA . GLU A 1 286 ? 11.767 7.171 -18.338 1.00 85.38 286 GLU A CA 1
ATOM 2151 C C . GLU A 1 286 ? 12.000 8.068 -17.112 1.00 85.38 286 GLU A C 1
ATOM 2153 O O . GLU A 1 286 ? 13.099 8.082 -16.553 1.00 85.38 286 GLU A O 1
ATOM 2158 N N . ASP A 1 287 ? 10.971 8.809 -16.684 1.00 84.75 287 ASP A N 1
ATOM 2159 C CA . ASP A 1 287 ? 11.051 9.749 -15.560 1.00 84.75 287 ASP A CA 1
ATOM 2160 C C . ASP A 1 287 ? 10.684 9.112 -14.208 1.00 84.75 287 ASP A C 1
ATOM 2162 O O . ASP A 1 287 ? 11.054 9.643 -13.162 1.00 84.75 287 ASP A O 1
ATOM 2166 N N . GLY A 1 288 ? 9.991 7.967 -14.213 1.00 87.44 288 GLY A N 1
ATOM 2167 C CA . GLY A 1 288 ? 9.473 7.323 -13.005 1.00 87.44 288 GLY A CA 1
ATOM 2168 C C . GLY A 1 288 ? 8.449 8.176 -12.249 1.00 87.44 288 GLY A C 1
ATOM 2169 O O . GLY A 1 288 ? 8.209 7.926 -11.069 1.00 87.44 288 GLY A O 1
ATOM 2170 N N . LYS A 1 289 ? 7.856 9.193 -12.886 1.00 91.38 289 LYS A N 1
ATOM 2171 C CA . LYS A 1 289 ? 6.938 10.122 -12.221 1.00 91.38 289 LYS A CA 1
ATOM 2172 C C . LYS A 1 289 ? 5.504 9.634 -12.322 1.00 91.38 289 LYS A C 1
ATOM 2174 O O . LYS A 1 289 ? 4.964 9.478 -13.416 1.00 91.38 289 LYS A O 1
ATOM 2179 N N . ALA A 1 290 ? 4.880 9.447 -11.166 1.00 88.06 290 ALA A N 1
ATOM 2180 C CA . ALA A 1 290 ? 3.456 9.172 -11.070 1.00 88.06 290 ALA A CA 1
ATOM 2181 C C . ALA A 1 290 ? 2.667 10.476 -11.271 1.00 88.06 290 ALA A C 1
ATOM 2183 O O . ALA A 1 290 ? 3.079 11.540 -10.799 1.00 88.06 290 ALA A O 1
ATOM 2184 N N . ARG A 1 291 ? 1.553 10.415 -12.001 1.00 87.44 291 ARG A N 1
ATOM 2185 C CA . ARG A 1 291 ? 0.682 11.568 -12.262 1.00 87.44 291 ARG A CA 1
ATOM 2186 C C . ARG A 1 291 ? -0.711 11.216 -11.778 1.00 87.44 291 ARG A C 1
ATOM 2188 O O . ARG A 1 291 ? -1.142 10.095 -11.987 1.00 87.44 291 ARG A O 1
ATOM 2195 N N . ALA A 1 292 ? -1.400 12.173 -11.163 1.00 81.94 292 ALA A N 1
ATOM 2196 C CA . ALA A 1 292 ? -2.764 11.946 -10.708 1.00 81.94 292 ALA A CA 1
ATOM 2197 C C . ALA A 1 292 ? -3.642 11.488 -11.879 1.00 81.94 292 ALA A C 1
ATOM 2199 O O . ALA A 1 292 ? -3.646 12.114 -12.945 1.00 81.94 292 ALA A O 1
ATOM 2200 N N . GLU A 1 293 ? -4.363 10.393 -11.671 1.00 78.94 293 GLU A N 1
ATOM 2201 C CA . GLU A 1 293 ? -5.334 9.899 -12.633 1.00 78.94 293 GLU A CA 1
ATOM 2202 C C . GLU A 1 293 ? -6.630 10.725 -12.515 1.00 78.94 293 GLU A C 1
ATOM 2204 O O . GLU A 1 293 ? -6.940 11.276 -11.459 1.00 78.94 293 GLU A O 1
ATOM 2209 N N . GLU A 1 294 ? -7.445 10.789 -13.572 1.00 77.56 294 GLU A N 1
ATOM 2210 C CA . GLU A 1 294 ? -8.809 11.353 -13.476 1.00 77.56 294 GLU A CA 1
ATOM 2211 C C . GLU A 1 294 ? -9.741 10.478 -12.610 1.00 77.56 294 GLU A C 1
ATOM 2213 O O . GLU A 1 294 ? -10.904 10.818 -12.357 1.00 77.56 294 GLU A O 1
ATOM 2218 N N . SER A 1 295 ? -9.229 9.327 -12.163 1.00 82.81 295 SER A N 1
ATOM 2219 C CA . SER A 1 295 ? -9.909 8.400 -11.281 1.00 82.81 295 SER A CA 1
ATOM 2220 C C . SER A 1 295 ? -10.217 8.998 -9.922 1.00 82.81 295 SER A C 1
ATOM 2222 O O . SER A 1 295 ? -9.441 9.738 -9.323 1.00 82.81 295 SER A O 1
ATOM 2224 N N . ARG A 1 296 ? -11.429 8.709 -9.447 1.00 85.50 296 ARG A N 1
ATOM 2225 C CA . ARG A 1 296 ? -11.929 9.318 -8.219 1.00 85.50 296 ARG A CA 1
ATOM 2226 C C . ARG A 1 296 ? -11.300 8.641 -7.016 1.00 85.50 296 ARG A C 1
ATOM 2228 O O . ARG A 1 296 ? -11.325 7.420 -6.903 1.00 85.50 296 ARG A O 1
ATOM 2235 N N . THR A 1 297 ? -10.854 9.448 -6.065 1.00 91.56 297 THR A N 1
ATOM 2236 C CA . THR A 1 297 ? -10.400 8.957 -4.767 1.00 91.56 297 THR A CA 1
ATOM 2237 C C . THR A 1 297 ? -11.567 8.358 -3.984 1.00 91.56 297 THR A C 1
ATOM 2239 O O . THR A 1 297 ? -12.560 9.029 -3.694 1.00 91.56 297 THR A O 1
ATOM 2242 N N . THR A 1 298 ? -11.451 7.077 -3.640 1.00 93.50 298 THR A N 1
ATOM 2243 C CA . THR A 1 298 ? -12.448 6.330 -2.854 1.00 93.50 298 THR A CA 1
ATOM 2244 C C . THR A 1 298 ? -11.913 5.876 -1.500 1.00 93.50 298 THR A C 1
ATOM 2246 O O . THR A 1 298 ? -12.698 5.459 -0.645 1.00 93.50 298 THR A O 1
ATOM 2249 N N . ILE A 1 299 ? -10.598 5.973 -1.288 1.00 95.38 299 ILE A N 1
ATOM 2250 C CA . ILE A 1 299 ? -9.914 5.509 -0.083 1.00 95.38 299 ILE A CA 1
ATOM 2251 C C . ILE A 1 299 ? -9.441 6.704 0.728 1.00 95.38 299 ILE A C 1
ATOM 2253 O O . ILE A 1 299 ? -8.865 7.663 0.213 1.00 95.38 299 ILE A O 1
ATOM 2257 N N . TYR A 1 300 ? -9.686 6.618 2.026 1.00 95.88 300 TYR A N 1
ATOM 2258 C CA . TYR A 1 300 ? -9.413 7.677 2.974 1.00 95.88 300 TYR A CA 1
ATOM 2259 C C . TYR A 1 300 ? -8.904 7.093 4.286 1.00 95.88 300 TYR A C 1
ATOM 2261 O O . TYR A 1 300 ? -9.273 5.986 4.656 1.00 95.88 300 TYR A O 1
ATOM 2269 N N . GLN A 1 301 ? -8.101 7.841 5.034 1.00 95.00 301 GLN A N 1
ATOM 2270 C CA . GLN A 1 301 ? -7.685 7.475 6.388 1.00 95.00 301 GLN A CA 1
ATOM 2271 C C . GLN A 1 301 ? -7.958 8.629 7.334 1.00 95.00 301 GLN A C 1
ATOM 2273 O O . GLN A 1 301 ? -7.651 9.779 7.032 1.00 95.00 301 GLN A O 1
ATOM 2278 N N . ARG A 1 302 ? -8.530 8.332 8.497 1.00 93.00 302 ARG A N 1
ATOM 2279 C CA . ARG A 1 302 ? -8.772 9.344 9.521 1.00 93.00 302 ARG A CA 1
ATOM 2280 C C . ARG A 1 302 ? -7.469 9.690 10.235 1.00 93.00 302 ARG A C 1
ATOM 2282 O O . ARG A 1 302 ? -6.787 8.795 10.724 1.00 93.00 302 ARG A O 1
ATOM 2289 N N . ASP A 1 303 ? -7.198 10.979 10.388 1.00 90.12 303 ASP A N 1
ATOM 2290 C CA . ASP A 1 303 ? -6.162 11.455 11.295 1.00 90.12 303 ASP A CA 1
ATOM 2291 C C . ASP A 1 303 ? -6.798 11.759 12.658 1.00 90.12 303 ASP A C 1
ATOM 2293 O O . ASP A 1 303 ? -7.667 12.622 12.793 1.00 90.12 303 ASP A O 1
ATOM 2297 N N . SER A 1 304 ? -6.416 11.004 13.688 1.00 85.25 304 SER A N 1
ATOM 2298 C CA . SER A 1 304 ? -6.923 11.210 15.049 1.00 85.25 304 SER A CA 1
ATOM 2299 C C . SER A 1 304 ? -6.214 12.323 15.814 1.00 85.25 304 SER A C 1
ATOM 2301 O O . SER A 1 304 ? -6.656 12.669 16.907 1.00 85.25 304 SER A O 1
ATOM 2303 N N . THR A 1 305 ? -5.103 12.839 15.293 1.00 87.38 305 THR A N 1
ATOM 2304 C CA . THR A 1 305 ? -4.301 13.878 15.950 1.00 87.38 305 THR A CA 1
ATOM 2305 C C . THR A 1 305 ? -4.838 15.278 15.672 1.00 87.38 305 THR A C 1
ATOM 2307 O O . THR A 1 305 ? -4.657 16.188 16.483 1.00 87.38 305 THR A O 1
ATOM 2310 N N . ILE A 1 306 ? -5.558 15.442 14.563 1.00 88.88 306 ILE A N 1
ATOM 2311 C CA . ILE A 1 306 ? -6.123 16.715 14.130 1.00 88.88 306 ILE A CA 1
ATOM 2312 C C . ILE A 1 306 ? -7.562 16.822 14.631 1.00 88.88 306 ILE A C 1
ATOM 2314 O O . ILE A 1 306 ? -8.382 15.923 14.456 1.00 88.88 306 ILE A O 1
ATOM 2318 N N . THR A 1 307 ? -7.879 17.943 15.277 1.00 89.94 307 THR A N 1
ATOM 2319 C CA . THR A 1 307 ? -9.233 18.246 15.751 1.00 89.94 307 THR A CA 1
ATOM 2320 C C . THR A 1 307 ? -9.724 19.521 15.086 1.00 89.94 307 THR A C 1
ATOM 2322 O O . THR A 1 307 ? -9.112 20.578 15.213 1.00 89.94 307 THR A O 1
ATOM 2325 N N . TYR A 1 308 ? -10.855 19.427 14.395 1.00 93.44 308 TYR A N 1
ATOM 2326 C CA . TYR A 1 308 ? -11.506 20.543 13.723 1.00 93.44 308 TYR A CA 1
ATOM 2327 C C . TYR A 1 308 ? -13.022 20.394 13.835 1.00 93.44 308 TYR A C 1
ATOM 2329 O O . TYR A 1 308 ? -13.568 19.294 13.733 1.00 93.44 308 TYR A O 1
ATOM 2337 N N . GLN A 1 309 ? -13.713 21.511 14.049 1.00 93.25 309 GLN A N 1
ATOM 2338 C CA . GLN A 1 309 ? -15.169 21.535 14.129 1.00 93.25 309 GLN A CA 1
ATOM 2339 C C . GLN A 1 309 ? -15.770 21.776 12.743 1.00 93.25 309 GLN A C 1
ATOM 2341 O O . GLN A 1 309 ? -15.847 22.910 12.276 1.00 93.25 309 GLN A O 1
ATOM 2346 N N . LEU A 1 310 ? -16.225 20.694 12.105 1.00 95.19 310 LEU A N 1
ATOM 2347 C CA . LEU A 1 310 ? -16.884 20.740 10.798 1.00 95.19 310 LEU A CA 1
ATOM 2348 C C . LEU A 1 310 ? -18.135 21.632 10.826 1.00 95.19 310 LEU A C 1
ATOM 2350 O O . LEU A 1 310 ? -19.019 21.487 11.681 1.00 95.19 310 LEU A O 1
ATOM 2354 N N . LYS A 1 311 ? -18.237 22.528 9.848 1.00 95.38 311 LYS A N 1
ATOM 2355 C CA . LYS A 1 311 ? -19.273 23.550 9.692 1.00 95.38 311 LYS A CA 1
ATOM 2356 C C . LYS A 1 311 ? -20.491 23.039 8.936 1.00 95.38 311 LYS A C 1
ATOM 2358 O O . LYS A 1 311 ? -21.612 23.422 9.290 1.00 95.38 311 LYS A O 1
ATOM 2363 N N . MET A 1 312 ? -20.337 22.136 7.967 1.00 94.56 312 MET A N 1
ATOM 2364 C CA . MET A 1 312 ? -21.491 21.594 7.245 1.00 94.56 312 MET A CA 1
ATOM 2365 C C . MET A 1 312 ? -22.171 20.461 8.026 1.00 94.56 312 MET A C 1
ATOM 2367 O O . MET A 1 312 ? -21.530 19.572 8.589 1.00 94.56 312 MET A O 1
ATOM 2371 N N . LYS A 1 313 ? -23.513 20.452 8.033 1.00 94.12 313 LYS A N 1
ATOM 2372 C CA . LYS A 1 313 ? -24.310 19.384 8.673 1.00 94.12 313 LYS A CA 1
ATOM 2373 C C . LYS A 1 313 ? -24.045 18.017 8.035 1.00 94.12 313 LYS A C 1
ATOM 2375 O O . LYS A 1 313 ? -24.021 17.008 8.737 1.00 94.12 313 LYS A O 1
ATOM 2380 N N . THR A 1 314 ? -23.855 17.989 6.717 1.00 93.62 314 THR A N 1
ATOM 2381 C CA . THR A 1 314 ? -23.506 16.787 5.951 1.00 93.62 314 THR A CA 1
ATOM 2382 C C . THR A 1 314 ? -22.145 16.244 6.365 1.00 93.62 314 THR A C 1
ATOM 2384 O O . THR A 1 314 ? -22.082 15.074 6.732 1.00 93.62 314 THR A O 1
ATOM 2387 N N . SER A 1 315 ? -21.108 17.087 6.406 1.00 94.69 315 SER A N 1
ATOM 2388 C CA . SER A 1 315 ? -19.758 16.693 6.824 1.00 94.69 315 SER A CA 1
ATOM 2389 C C . SER A 1 315 ? -19.729 16.178 8.256 1.00 94.69 315 SER A C 1
ATOM 2391 O O . SER A 1 315 ? -19.166 15.119 8.503 1.00 94.69 315 SER A O 1
ATOM 2393 N N . ARG A 1 316 ? -20.405 16.852 9.202 1.00 95.50 316 ARG A N 1
ATOM 2394 C CA . ARG A 1 316 ? -20.520 16.358 10.588 1.00 95.50 316 ARG A CA 1
ATOM 2395 C C . ARG A 1 316 ? -21.116 14.956 10.651 1.00 95.50 316 ARG A C 1
ATOM 2397 O O . ARG A 1 316 ? -20.571 14.096 11.329 1.00 95.50 316 ARG A O 1
ATOM 2404 N N . ALA A 1 317 ? -22.221 14.726 9.943 1.00 94.31 317 ALA A N 1
ATOM 2405 C CA . ALA A 1 317 ? -22.888 13.430 9.952 1.00 94.31 317 ALA A CA 1
ATOM 2406 C C . ALA A 1 317 ? -22.017 12.320 9.341 1.00 94.31 317 ALA A C 1
ATOM 2408 O O . ALA A 1 317 ? -21.894 11.259 9.945 1.00 94.31 317 ALA A O 1
ATOM 2409 N N . VAL A 1 318 ? -21.381 12.586 8.194 1.00 94.62 318 VAL A N 1
ATOM 2410 C CA . VAL A 1 318 ? -20.472 11.634 7.533 1.00 94.62 318 VAL A CA 1
ATOM 2411 C C . VAL A 1 318 ? -19.246 11.365 8.404 1.00 94.62 318 VAL A C 1
ATOM 2413 O O . VAL A 1 318 ? -18.882 10.216 8.612 1.00 94.62 318 VAL A O 1
ATOM 2416 N N . PHE A 1 319 ? -18.635 12.393 8.991 1.00 93.56 319 PHE A N 1
ATOM 2417 C CA . PHE A 1 319 ? -17.466 12.214 9.850 1.00 93.56 319 PHE A CA 1
ATOM 2418 C C . PHE A 1 319 ? -17.795 11.452 11.142 1.00 93.56 319 PHE A C 1
ATOM 2420 O O . PHE A 1 319 ? -17.007 10.618 11.577 1.00 93.56 319 PHE A O 1
ATOM 2427 N N . SER A 1 320 ? -18.978 11.664 11.732 1.00 93.06 320 SER A N 1
ATOM 2428 C CA . SER A 1 320 ? -19.459 10.838 12.850 1.00 93.06 320 SER A CA 1
ATOM 2429 C C . SER A 1 320 ? -19.672 9.376 12.457 1.00 93.06 320 SER A C 1
ATOM 2431 O O . SER A 1 320 ? -19.496 8.492 13.291 1.00 93.06 320 SER A O 1
ATOM 2433 N N . GLU A 1 321 ? -20.060 9.101 11.214 1.00 93.06 321 GLU A N 1
ATOM 2434 C CA . GLU A 1 321 ? -20.151 7.737 10.696 1.00 93.06 321 GLU A CA 1
ATOM 2435 C C . GLU A 1 321 ? -18.761 7.119 10.501 1.00 93.06 321 GLU A C 1
ATOM 2437 O O . GLU A 1 321 ? -18.514 6.011 10.977 1.00 93.06 321 GLU A O 1
ATOM 2442 N N . VAL A 1 322 ? -17.826 7.871 9.910 1.00 92.50 322 VAL A N 1
ATOM 2443 C CA . VAL A 1 322 ? -16.414 7.481 9.782 1.00 92.50 322 VAL A CA 1
ATOM 2444 C C . VAL A 1 322 ? -15.827 7.147 11.151 1.00 92.50 322 VAL A C 1
ATOM 2446 O O . VAL A 1 322 ? -15.220 6.102 11.299 1.00 92.50 322 VAL A O 1
ATOM 2449 N N . GLN A 1 323 ? -16.062 7.947 12.190 1.00 89.81 323 GLN A N 1
ATOM 2450 C CA . GLN A 1 323 ? -15.566 7.646 13.541 1.00 89.81 323 GLN A CA 1
ATOM 2451 C C . GLN A 1 323 ? -16.117 6.340 14.137 1.00 89.81 323 GLN A C 1
ATOM 2453 O O . GLN A 1 323 ? -15.468 5.744 14.994 1.00 89.81 323 GLN A O 1
ATOM 2458 N N . LYS A 1 324 ? -17.319 5.916 13.730 1.00 89.81 324 LYS A N 1
ATOM 2459 C CA . LYS A 1 324 ? -17.953 4.683 14.219 1.00 89.81 324 LYS A CA 1
ATOM 2460 C C . LYS A 1 324 ? -17.504 3.453 13.441 1.00 89.81 324 LYS A C 1
ATOM 2462 O O . LYS A 1 324 ? -17.375 2.386 14.033 1.00 89.81 324 LYS A O 1
ATOM 2467 N N . LYS A 1 325 ? -17.344 3.596 12.124 1.00 88.19 325 LYS A N 1
ATOM 2468 C CA . LYS A 1 325 ? -17.084 2.484 11.202 1.00 88.19 325 LYS A CA 1
ATOM 2469 C C . LYS A 1 325 ? -15.612 2.348 10.835 1.00 88.19 325 LYS A C 1
ATOM 2471 O O . LYS A 1 325 ? -15.103 1.236 10.772 1.00 88.19 325 LYS A O 1
ATOM 2476 N N . ALA A 1 326 ? -14.936 3.465 10.595 1.00 81.75 326 ALA A N 1
ATOM 2477 C CA . ALA A 1 326 ? -13.524 3.485 10.268 1.00 81.75 326 ALA A CA 1
ATOM 2478 C C . ALA A 1 326 ? -12.678 3.502 11.545 1.00 81.75 326 ALA A C 1
ATOM 2480 O O . ALA A 1 326 ? -12.888 4.302 12.461 1.00 81.75 326 ALA A O 1
ATOM 2481 N N . GLY A 1 327 ? -11.695 2.606 11.591 1.00 84.69 327 GLY A N 1
ATOM 2482 C CA . GLY A 1 327 ? -10.682 2.580 12.638 1.00 84.69 327 GLY A CA 1
ATOM 2483 C C . GLY A 1 327 ? -9.623 3.671 12.451 1.00 84.69 327 GLY A C 1
ATOM 2484 O O . GLY A 1 327 ? -9.883 4.768 11.959 1.00 84.69 327 GLY A O 1
ATOM 2485 N N . ALA A 1 328 ? -8.396 3.364 12.867 1.00 87.94 328 ALA A N 1
ATOM 2486 C CA . ALA A 1 328 ? -7.224 4.200 12.588 1.00 87.94 328 ALA A CA 1
ATOM 2487 C C . ALA A 1 328 ? -6.630 3.962 11.182 1.00 87.94 328 ALA A C 1
ATOM 2489 O O . ALA A 1 328 ? -5.716 4.665 10.755 1.00 87.94 328 ALA A O 1
ATOM 2490 N N . PHE A 1 329 ? -7.151 2.963 10.472 1.00 94.06 329 PHE A N 1
ATOM 2491 C CA . PHE A 1 329 ? -6.644 2.495 9.190 1.00 94.06 329 PHE A CA 1
ATOM 2492 C C . PHE A 1 329 ? -7.407 3.097 8.001 1.00 94.06 329 PHE A C 1
ATOM 2494 O O . PHE A 1 329 ? -8.540 3.563 8.175 1.00 94.06 329 PHE A O 1
ATOM 2501 N N . PRO A 1 330 ? -6.803 3.089 6.798 1.00 95.94 330 PRO A N 1
ATOM 2502 C CA . PRO A 1 330 ? -7.497 3.390 5.557 1.00 95.94 330 PRO A CA 1
ATOM 2503 C C . PRO A 1 330 ? -8.789 2.589 5.383 1.00 95.94 330 PRO A C 1
ATOM 2505 O O . PRO A 1 330 ? -8.854 1.397 5.677 1.00 95.94 330 PRO A O 1
ATOM 2508 N N . PHE A 1 331 ? -9.813 3.254 4.866 1.00 95.06 331 PHE A N 1
ATOM 2509 C CA . PHE A 1 331 ? -11.122 2.691 4.579 1.00 95.06 331 PHE A CA 1
ATOM 2510 C C . PHE A 1 331 ? -11.601 3.172 3.211 1.00 95.06 331 PHE A C 1
ATOM 2512 O O . PHE A 1 331 ? -11.302 4.288 2.784 1.00 95.06 331 PHE A O 1
ATOM 2519 N N . ASN A 1 332 ? -12.373 2.331 2.530 1.00 94.44 332 ASN A N 1
ATOM 2520 C CA . ASN A 1 332 ? -13.084 2.724 1.322 1.00 94.44 332 ASN A CA 1
ATOM 2521 C C . ASN A 1 332 ? -14.441 3.334 1.709 1.00 94.44 332 ASN A C 1
ATOM 2523 O O . ASN A 1 332 ? -15.108 2.833 2.612 1.00 94.44 332 ASN A O 1
ATOM 2527 N N . ILE A 1 333 ? -14.892 4.376 1.015 1.00 92.81 333 ILE A N 1
ATOM 2528 C CA . ILE A 1 333 ? -16.225 4.973 1.206 1.00 92.81 333 ILE A CA 1
ATOM 2529 C C . ILE A 1 333 ? -17.401 3.994 1.044 1.00 92.81 333 ILE A C 1
ATOM 2531 O O . ILE A 1 333 ? -18.470 4.291 1.568 1.00 92.81 333 ILE A O 1
ATOM 2535 N N . ARG A 1 334 ? -17.207 2.819 0.425 1.00 89.81 334 ARG A N 1
ATOM 2536 C CA . ARG A 1 334 ? -18.191 1.713 0.385 1.00 89.81 334 ARG A CA 1
ATOM 2537 C C . ARG A 1 334 ? -18.655 1.240 1.767 1.00 89.81 334 ARG A C 1
ATOM 2539 O O . ARG A 1 334 ? -19.728 0.664 1.884 1.00 89.81 334 ARG A O 1
ATOM 2546 N N . VAL A 1 335 ? -17.867 1.467 2.823 1.00 89.56 335 VAL A N 1
ATOM 2547 C CA . VAL A 1 335 ? -18.271 1.103 4.195 1.00 89.56 335 VAL A CA 1
ATOM 2548 C C . VAL A 1 335 ? -19.337 2.048 4.764 1.00 89.56 335 VAL A C 1
ATOM 2550 O O . VAL A 1 335 ? -19.973 1.744 5.779 1.00 89.56 335 VAL A O 1
ATOM 2553 N N . LEU A 1 336 ? -19.524 3.214 4.143 1.00 90.25 336 LEU A N 1
ATOM 2554 C CA . LEU A 1 336 ? -20.482 4.229 4.565 1.00 90.25 336 LEU A CA 1
ATOM 2555 C C . LEU A 1 336 ? -21.872 3.943 3.972 1.00 90.25 336 LEU A C 1
ATOM 2557 O O . LEU A 1 336 ? -21.997 3.306 2.935 1.00 90.25 336 LEU A O 1
ATOM 2561 N N . GLU A 1 337 ? -22.930 4.389 4.649 1.00 86.12 337 GLU A N 1
ATOM 2562 C CA . GLU A 1 337 ? -24.325 4.075 4.298 1.00 86.12 337 GLU A CA 1
ATOM 2563 C C . GLU A 1 337 ? -24.749 4.654 2.944 1.00 86.12 337 GLU A C 1
ATOM 2565 O O . GLU A 1 337 ? -25.510 4.029 2.211 1.00 86.12 337 GLU A O 1
ATOM 2570 N N . ASP A 1 338 ? -24.273 5.857 2.619 1.00 86.25 338 ASP A N 1
ATOM 2571 C CA . ASP A 1 338 ? -24.603 6.568 1.384 1.00 86.25 338 ASP A CA 1
ATOM 2572 C C . ASP A 1 338 ? -23.320 7.109 0.748 1.00 86.25 338 ASP A C 1
ATOM 2574 O O . ASP A 1 338 ? -22.753 8.110 1.196 1.00 86.25 338 ASP A O 1
ATOM 2578 N N . GLU A 1 339 ? -22.881 6.459 -0.328 1.00 84.75 339 GLU A N 1
ATOM 2579 C CA . GLU A 1 339 ? -21.665 6.805 -1.068 1.00 84.75 339 GLU A CA 1
ATOM 2580 C C . GLU A 1 339 ? -21.694 8.235 -1.631 1.00 84.75 339 GLU A C 1
ATOM 2582 O O . GLU A 1 339 ? -20.682 8.942 -1.636 1.00 84.75 339 GLU A O 1
ATOM 2587 N N . LYS A 1 340 ? -22.858 8.710 -2.090 1.00 83.12 340 LYS A N 1
ATOM 2588 C CA . LYS A 1 340 ? -22.998 10.050 -2.676 1.00 83.12 340 LYS A CA 1
ATOM 2589 C C . LYS A 1 340 ? -22.875 11.118 -1.597 1.00 83.12 340 LYS A C 1
ATOM 2591 O O . LYS A 1 340 ? -22.205 12.135 -1.793 1.00 83.12 340 LYS A O 1
ATOM 2596 N N . ARG A 1 341 ? -23.510 10.888 -0.449 1.00 87.50 341 ARG A N 1
ATOM 2597 C CA . ARG A 1 341 ? -23.395 11.766 0.714 1.00 87.50 341 ARG A CA 1
ATOM 2598 C C . ARG A 1 341 ? -21.986 11.732 1.296 1.00 87.50 341 ARG A C 1
ATOM 2600 O O . ARG A 1 341 ? -21.471 12.795 1.640 1.00 87.50 341 ARG A O 1
ATOM 2607 N N . ALA A 1 342 ? -21.368 10.554 1.366 1.00 89.88 342 ALA A N 1
ATOM 2608 C CA . ALA A 1 342 ? -20.000 10.369 1.832 1.00 89.88 342 ALA A CA 1
ATOM 2609 C C . ALA A 1 342 ? -19.013 11.215 1.023 1.00 89.88 342 ALA A C 1
ATOM 2611 O O . ALA A 1 342 ? -18.257 11.992 1.603 1.00 89.88 342 ALA A O 1
ATOM 2612 N N . ARG A 1 343 ? -19.097 11.151 -0.312 1.00 85.62 343 ARG A N 1
ATOM 2613 C CA . ARG A 1 343 ? -18.254 11.940 -1.227 1.00 85.62 343 ARG A CA 1
ATOM 2614 C C . ARG A 1 343 ? -18.284 13.432 -0.918 1.00 85.62 343 ARG A C 1
ATOM 2616 O O . ARG A 1 343 ? -17.238 14.050 -0.769 1.00 85.62 343 ARG A O 1
ATOM 2623 N N . MET A 1 344 ? -19.476 14.012 -0.789 1.00 87.56 344 MET A N 1
ATOM 2624 C CA . MET A 1 344 ? -19.604 15.443 -0.489 1.00 87.56 344 MET A CA 1
ATOM 2625 C C . MET A 1 344 ? -19.195 15.770 0.953 1.00 87.56 344 MET A C 1
ATOM 2627 O O . MET A 1 344 ? -18.575 16.798 1.199 1.00 87.56 344 MET A O 1
ATOM 2631 N N . GLY A 1 345 ? -19.536 14.909 1.916 1.00 90.19 345 GLY A N 1
ATOM 2632 C CA . GLY A 1 345 ? -19.261 15.148 3.334 1.00 90.19 345 GLY A CA 1
ATOM 2633 C C . GLY A 1 345 ? -17.786 15.022 3.719 1.00 90.19 345 GLY A C 1
ATOM 2634 O O . GLY A 1 345 ? -17.371 15.612 4.714 1.00 90.19 345 GLY A O 1
ATOM 2635 N N . LEU 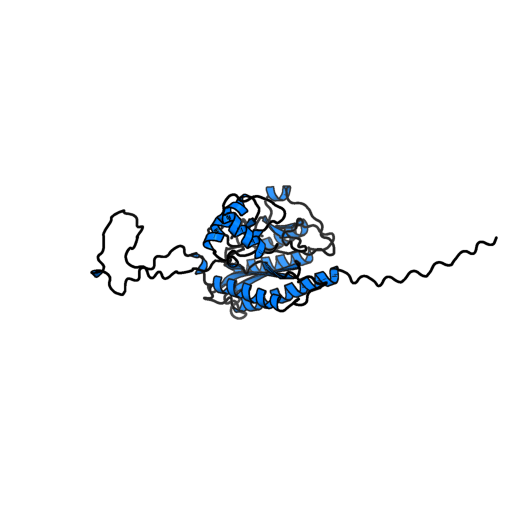A 1 346 ? -16.987 14.283 2.944 1.00 93.88 346 LEU A N 1
ATOM 2636 C CA . LEU A 1 346 ? -15.555 14.127 3.196 1.00 93.88 346 LEU A CA 1
ATOM 2637 C C . LEU A 1 346 ? -14.714 15.302 2.688 1.00 93.88 346 LEU A C 1
ATOM 2639 O O . LEU A 1 346 ? -13.627 15.509 3.214 1.00 93.88 346 LEU A O 1
ATOM 2643 N N . GLN A 1 347 ? -15.200 16.108 1.738 1.00 93.62 347 GLN A N 1
ATOM 2644 C CA . GLN A 1 347 ? -14.422 17.217 1.162 1.00 93.62 347 GLN A CA 1
ATOM 2645 C C . GLN A 1 347 ? -13.949 18.219 2.221 1.00 93.62 347 GLN A C 1
ATOM 2647 O O . GLN A 1 347 ? -12.776 18.582 2.253 1.00 93.62 347 GLN A O 1
ATOM 2652 N N . GLU A 1 348 ? -14.840 18.619 3.132 1.00 95.00 348 GLU A N 1
ATOM 2653 C CA . GLU A 1 348 ? -14.492 19.527 4.229 1.00 95.00 348 GLU A CA 1
ATOM 2654 C C . GLU A 1 348 ? -13.493 18.880 5.203 1.00 95.00 348 GLU A C 1
ATOM 2656 O O . GLU A 1 348 ? -12.563 19.529 5.679 1.00 95.00 348 GLU A O 1
ATOM 2661 N N . ALA A 1 349 ? -13.660 17.584 5.482 1.00 94.31 349 ALA A N 1
ATOM 2662 C CA . ALA A 1 349 ? -12.761 16.843 6.361 1.00 94.31 349 ALA A CA 1
ATOM 2663 C C . ALA A 1 349 ? -11.355 16.701 5.756 1.00 94.31 349 ALA A C 1
ATOM 2665 O O . ALA A 1 349 ? -10.372 16.806 6.485 1.00 94.31 349 ALA A O 1
ATOM 2666 N N . VAL A 1 350 ? -11.260 16.527 4.436 1.00 95.38 350 VAL A N 1
ATOM 2667 C CA . VAL A 1 350 ? -9.994 16.524 3.691 1.00 95.38 350 VAL A CA 1
ATOM 2668 C C . VAL A 1 350 ? -9.349 17.907 3.701 1.00 95.38 350 VAL A C 1
ATOM 2670 O O . VAL A 1 350 ? -8.171 18.029 4.022 1.00 95.38 350 VAL A O 1
ATOM 2673 N N . GLN A 1 351 ? -10.119 18.964 3.433 1.00 95.44 351 GLN A N 1
ATOM 2674 C CA . GLN A 1 351 ? -9.618 20.343 3.426 1.00 95.44 351 GLN A CA 1
ATOM 2675 C C . GLN A 1 351 ? -9.019 20.769 4.776 1.00 95.44 351 GLN A C 1
ATOM 2677 O O . GLN A 1 351 ? -8.077 21.557 4.819 1.00 95.44 351 GLN A O 1
ATOM 2682 N N . HIS A 1 352 ? -9.571 20.255 5.874 1.00 94.88 352 HIS A N 1
ATOM 2683 C CA . HIS A 1 352 ? -9.102 20.523 7.233 1.00 94.88 352 HIS A CA 1
ATOM 2684 C C . HIS A 1 352 ? -8.238 19.399 7.818 1.00 94.88 352 HIS A C 1
ATOM 2686 O O . HIS A 1 352 ? -8.034 19.359 9.031 1.00 94.88 352 HIS A O 1
ATOM 2692 N N . SER A 1 353 ? -7.732 18.496 6.972 1.00 93.94 353 SER A N 1
ATOM 2693 C CA . SER A 1 353 ? -6.801 17.419 7.332 1.00 93.94 353 SER A CA 1
ATOM 2694 C C . SER A 1 353 ? -7.303 16.445 8.407 1.00 93.94 353 SER A C 1
ATOM 2696 O O . SER A 1 353 ? -6.524 15.692 8.973 1.00 93.94 353 SER A O 1
ATOM 2698 N N . LEU A 1 354 ? -8.609 16.395 8.677 1.00 93.12 354 LEU A N 1
ATOM 2699 C CA . LEU A 1 354 ? -9.209 15.365 9.536 1.00 93.12 354 LEU A CA 1
ATOM 2700 C C . LEU A 1 354 ? -9.151 13.978 8.887 1.00 93.12 354 LEU A C 1
ATOM 2702 O O . LEU A 1 354 ? -9.222 12.949 9.564 1.00 93.12 354 LEU A O 1
ATOM 2706 N N . VAL A 1 355 ? -9.102 13.959 7.557 1.00 93.81 355 VAL A N 1
ATOM 2707 C CA . VAL A 1 355 ? -9.084 12.756 6.742 1.00 93.81 355 VAL A CA 1
ATOM 2708 C C . VAL A 1 355 ? -8.080 12.949 5.611 1.00 93.81 355 VAL A C 1
ATOM 2710 O O . VAL A 1 355 ? -8.142 13.930 4.877 1.00 93.81 355 VAL A O 1
ATOM 2713 N N . LYS A 1 356 ? -7.169 11.996 5.456 1.00 94.12 356 LYS A N 1
ATOM 2714 C CA . LYS A 1 356 ? -6.164 11.951 4.399 1.00 94.12 356 LYS A CA 1
ATOM 2715 C C . LYS A 1 356 ? -6.694 11.137 3.209 1.00 94.12 356 LYS A C 1
ATOM 2717 O O . LYS A 1 356 ? -7.062 9.977 3.419 1.00 94.12 356 LYS A O 1
ATOM 2722 N N . PRO A 1 357 ? -6.752 11.703 1.993 1.00 94.94 357 PRO A N 1
ATOM 2723 C CA . PRO A 1 357 ? -7.087 10.954 0.786 1.00 94.94 357 PRO A CA 1
ATOM 2724 C C . PRO A 1 357 ? -5.924 10.053 0.347 1.00 94.94 357 PRO A C 1
ATOM 2726 O O . PRO A 1 357 ? -4.756 10.407 0.511 1.00 94.94 357 PRO A O 1
ATOM 2729 N N . TYR A 1 358 ? -6.259 8.892 -0.212 1.00 94.50 358 TYR A N 1
ATOM 2730 C CA . TYR A 1 358 ? -5.336 8.010 -0.926 1.00 94.50 358 TYR A CA 1
ATOM 2731 C C . TYR A 1 358 ? -5.687 8.065 -2.409 1.00 94.50 358 TYR A C 1
ATOM 2733 O O . TYR A 1 358 ? -6.520 7.296 -2.886 1.00 94.50 358 TYR A O 1
ATOM 2741 N N . ASP A 1 359 ? -5.097 9.032 -3.108 1.00 92.75 359 ASP A N 1
ATOM 2742 C CA . ASP A 1 359 ? -5.412 9.297 -4.510 1.00 92.75 359 ASP A CA 1
ATOM 2743 C C . ASP A 1 359 ? -4.959 8.154 -5.422 1.00 92.75 359 ASP A C 1
ATOM 2745 O O . ASP A 1 359 ? -3.981 7.456 -5.130 1.00 92.75 359 ASP A O 1
ATOM 2749 N N . VAL A 1 360 ? -5.687 7.980 -6.526 1.00 91.50 360 VAL A N 1
ATOM 2750 C CA . VAL A 1 360 ? -5.316 7.066 -7.607 1.00 91.50 360 VAL A CA 1
ATOM 2751 C C . VAL A 1 360 ? -4.278 7.766 -8.482 1.00 91.50 360 VAL A C 1
ATOM 2753 O O . VAL A 1 360 ? -4.505 8.883 -8.961 1.00 91.50 360 VAL A O 1
ATOM 2756 N N . VAL A 1 361 ? -3.128 7.121 -8.657 1.00 88.12 361 VAL A N 1
ATOM 2757 C CA . VAL A 1 361 ? -1.955 7.659 -9.367 1.00 88.12 361 VAL A CA 1
ATOM 2758 C C . VAL A 1 361 ? -1.460 6.660 -10.394 1.00 88.12 361 VAL A C 1
ATOM 2760 O O . VAL A 1 361 ? -1.761 5.462 -10.195 1.00 88.12 361 VAL A O 1
#